Protein AF-W4PYW0-F1 (afdb_monomer)

pLDDT: mean 91.98, std 10.59, range [45.31, 98.88]

InterPro domains:
  IPR001279 Metallo-beta-lactamase [PF00753] (20-168)
  IPR001279 Metallo-beta-lactamase [SM00849] (21-216)
  IPR036866 Ribonuclease Z/Hydroxyacylglutathione hydrolase-like [G3DSA:3.60.15.10] (1-218)
  IPR036866 Ribonuclease Z/Hydroxyacylglutathione hydrolase-like [SSF56281] (10-222)

Structure (mmCIF, N/CA/C/O backbone):
data_AF-W4PYW0-F1
#
_entry.id   AF-W4PYW0-F1
#
loop_
_atom_site.group_PDB
_atom_site.id
_atom_site.type_symbol
_atom_site.label_atom_id
_atom_site.label_alt_id
_atom_site.label_comp_id
_atom_site.label_asym_id
_atom_site.label_entity_id
_atom_site.label_seq_id
_atom_site.pdbx_PDB_ins_code
_atom_site.Cartn_x
_atom_site.Cartn_y
_atom_site.Cartn_z
_atom_site.occupancy
_atom_site.B_iso_or_equiv
_atom_site.auth_seq_id
_atom_site.auth_comp_id
_atom_site.auth_asym_id
_atom_site.auth_atom_id
_atom_site.pdbx_PDB_model_num
ATOM 1 N N . MET A 1 1 ? -19.426 -29.577 18.733 1.00 45.31 1 MET A N 1
ATOM 2 C CA . MET A 1 1 ? -18.884 -28.891 17.543 1.00 45.31 1 MET A CA 1
ATOM 3 C C . MET A 1 1 ? -18.909 -27.404 17.837 1.00 45.31 1 MET A C 1
ATOM 5 O O . MET A 1 1 ? -19.993 -26.846 17.956 1.00 45.31 1 MET A O 1
ATOM 9 N N . SER A 1 2 ? -17.753 -26.795 18.091 1.00 49.75 2 SER A N 1
ATOM 10 C CA . SER A 1 2 ? -17.640 -25.336 18.171 1.00 49.75 2 SER A CA 1
ATOM 11 C C . SER A 1 2 ? -18.047 -24.763 16.815 1.00 49.75 2 SER A C 1
ATOM 13 O O . SER A 1 2 ? -17.567 -25.252 15.795 1.00 49.75 2 SER A O 1
ATOM 15 N N . LYS A 1 3 ? -18.961 -23.787 16.786 1.00 55.22 3 LYS A N 1
ATOM 16 C CA . LYS A 1 3 ? -19.211 -23.022 15.560 1.00 55.22 3 LYS A CA 1
ATOM 17 C C . LYS A 1 3 ? -17.880 -22.403 15.145 1.00 55.22 3 LYS A C 1
ATOM 19 O O . LYS A 1 3 ? -17.290 -21.669 15.933 1.00 55.22 3 LYS A O 1
ATOM 24 N N . GLU A 1 4 ? -17.399 -22.763 13.965 1.00 66.75 4 GLU A N 1
ATOM 25 C CA . GLU A 1 4 ? -16.224 -22.147 13.366 1.00 66.75 4 GLU A CA 1
ATOM 26 C C . GLU A 1 4 ? -16.565 -20.668 13.153 1.00 66.75 4 GLU A C 1
ATOM 28 O O . G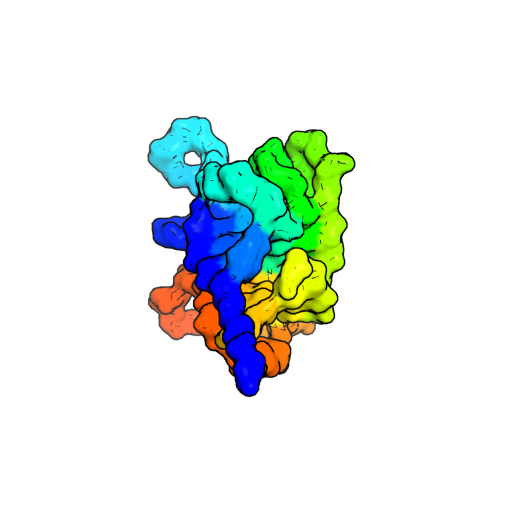LU A 1 4 ? -17.561 -20.339 12.504 1.00 66.75 4 GLU A O 1
ATOM 33 N N . TYR A 1 5 ? -15.849 -19.781 13.843 1.00 76.06 5 TYR A N 1
ATOM 34 C CA . TYR A 1 5 ? -16.071 -18.347 13.723 1.00 76.06 5 TYR A CA 1
ATOM 35 C C . TYR A 1 5 ? -15.512 -17.904 12.373 1.00 76.06 5 TYR A C 1
ATOM 37 O O . TYR A 1 5 ? -14.308 -17.982 12.150 1.00 76.06 5 TYR A O 1
ATOM 45 N N . ILE A 1 6 ? -16.400 -17.486 11.474 1.00 83.06 6 ILE A N 1
ATOM 46 C CA . ILE A 1 6 ? -16.035 -16.972 10.155 1.00 83.06 6 ILE A CA 1
ATOM 47 C C . ILE A 1 6 ? -15.882 -15.459 10.276 1.00 83.06 6 ILE A C 1
ATOM 49 O O . ILE A 1 6 ? -16.833 -14.768 10.648 1.00 83.06 6 ILE A O 1
ATOM 53 N N . GLU A 1 7 ? -14.693 -14.952 9.961 1.00 91.00 7 GLU A N 1
ATOM 54 C CA . GLU A 1 7 ? -14.418 -13.515 9.990 1.00 91.00 7 GLU A CA 1
ATOM 55 C C . GLU A 1 7 ? -15.220 -12.780 8.916 1.00 91.00 7 GLU A C 1
ATOM 57 O O . GLU A 1 7 ? -15.395 -13.270 7.798 1.00 91.00 7 GLU A O 1
ATOM 62 N N . LYS A 1 8 ? -15.683 -11.566 9.216 1.00 94.75 8 LYS A N 1
ATOM 63 C CA . LYS A 1 8 ? -16.350 -10.725 8.216 1.00 94.75 8 LYS A CA 1
ATOM 64 C C . LYS A 1 8 ? -15.302 -9.952 7.422 1.00 94.75 8 LYS A C 1
ATOM 66 O O . LYS A 1 8 ? -14.668 -9.062 7.975 1.00 94.75 8 LYS A O 1
ATOM 71 N N . VAL A 1 9 ? -15.176 -10.242 6.128 1.00 97.31 9 VAL A N 1
ATOM 72 C CA . VAL A 1 9 ? -14.229 -9.557 5.233 1.00 97.31 9 VAL A CA 1
ATOM 73 C C . VAL A 1 9 ? -14.971 -8.581 4.317 1.00 97.31 9 VAL A C 1
ATOM 75 O O . VAL A 1 9 ? -15.961 -8.957 3.684 1.00 97.31 9 VAL A O 1
ATOM 78 N N . ARG A 1 10 ? -14.513 -7.327 4.238 1.00 98.06 10 ARG A N 1
ATOM 79 C CA . ARG A 1 10 ? -14.983 -6.333 3.253 1.00 98.06 10 ARG A CA 1
ATOM 80 C C . ARG A 1 10 ? -13.795 -5.765 2.498 1.00 98.06 10 ARG A C 1
ATOM 82 O O . ARG A 1 10 ? -12.775 -5.456 3.097 1.00 98.06 10 ARG A O 1
ATOM 89 N N . VAL A 1 11 ? -13.945 -5.618 1.188 1.00 98.31 11 VAL A N 1
ATOM 90 C CA . VAL A 1 11 ? -12.906 -5.075 0.311 1.00 98.31 11 VAL A CA 1
ATOM 91 C C . VAL A 1 11 ? -13.543 -4.029 -0.589 1.00 98.31 11 VAL A C 1
ATOM 93 O O . VAL A 1 11 ? -14.554 -4.311 -1.232 1.00 98.31 11 VAL A O 1
ATOM 96 N N . PHE A 1 12 ? -12.979 -2.827 -0.618 1.00 98.38 12 PHE A N 1
ATOM 97 C CA . PHE A 1 12 ? -13.447 -1.737 -1.475 1.00 98.38 12 PHE A CA 1
ATOM 98 C C . PHE A 1 12 ? -12.323 -0.733 -1.747 1.00 98.38 12 PHE A C 1
ATOM 100 O O . PHE A 1 12 ? -11.283 -0.756 -1.092 1.00 98.38 12 PHE A O 1
ATOM 107 N N . ALA A 1 13 ? -12.529 0.142 -2.728 1.00 98.06 13 ALA A N 1
ATOM 108 C CA . ALA A 1 13 ? -11.595 1.206 -3.079 1.00 98.06 13 ALA A CA 1
ATOM 109 C C . ALA A 1 13 ? -12.159 2.571 -2.669 1.00 98.06 13 ALA A C 1
ATOM 111 O O . ALA A 1 13 ? -13.353 2.824 -2.833 1.00 98.06 13 ALA A O 1
ATOM 112 N N . LEU A 1 14 ? -11.291 3.441 -2.158 1.00 97.75 14 LEU A N 1
ATOM 113 C CA . LEU A 1 14 ? -11.550 4.872 -1.961 1.00 97.75 14 LEU A CA 1
ATOM 114 C C . LEU A 1 14 ? -10.954 5.718 -3.103 1.00 97.75 14 LEU A C 1
ATOM 116 O O . LEU A 1 14 ? -11.323 6.880 -3.268 1.00 97.75 14 LEU A O 1
ATOM 120 N N . GLY A 1 15 ? -10.061 5.135 -3.909 1.00 96.69 15 GLY A N 1
ATOM 121 C CA . GLY A 1 15 ? -9.514 5.718 -5.134 1.00 96.69 15 GLY A CA 1
ATOM 122 C C . GLY A 1 15 ? -8.711 4.696 -5.947 1.00 96.69 15 GLY A C 1
ATOM 123 O O . GLY A 1 15 ? -8.368 3.626 -5.436 1.00 96.69 15 GLY A O 1
ATOM 124 N N . GLY A 1 16 ? -8.434 5.012 -7.215 1.00 94.25 16 GLY A N 1
ATOM 125 C CA . GLY A 1 16 ? -7.671 4.154 -8.138 1.00 94.25 16 GLY A CA 1
ATOM 126 C C . GLY A 1 16 ? -8.514 3.201 -8.992 1.00 94.25 16 GLY A C 1
ATOM 127 O O . GLY A 1 16 ? -7.966 2.371 -9.712 1.00 94.25 16 GLY A O 1
ATOM 128 N N . VAL A 1 17 ? -9.847 3.313 -8.946 1.00 94.19 17 VAL A N 1
ATOM 129 C CA . VAL A 1 17 ? -10.768 2.528 -9.788 1.00 94.19 17 VAL A CA 1
ATOM 130 C C . VAL A 1 17 ? -11.499 3.456 -10.751 1.00 94.19 17 VAL A C 1
ATOM 132 O O . VAL A 1 17 ? -12.169 4.392 -10.326 1.00 94.19 17 VAL A O 1
ATOM 135 N N . GLY A 1 18 ? -11.402 3.167 -12.052 1.00 90.75 18 GLY A N 1
ATOM 136 C CA . GLY A 1 18 ? -11.979 4.010 -13.106 1.00 90.75 18 GLY A CA 1
ATOM 137 C C . GLY A 1 18 ? -11.161 5.269 -13.421 1.00 90.75 18 GLY A C 1
ATOM 138 O O . GLY A 1 18 ? -11.6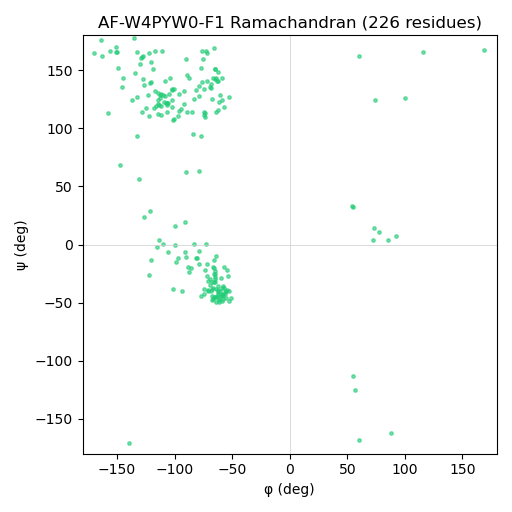46 6.137 -14.138 1.00 90.75 18 GLY A O 1
ATOM 139 N N . GLU A 1 19 ? -9.936 5.361 -12.901 1.00 90.62 19 GLU A N 1
ATOM 140 C CA . GLU A 1 19 ? -9.017 6.497 -13.033 1.00 90.62 19 GLU A CA 1
ATOM 141 C C . GLU A 1 19 ? -7.553 6.016 -12.972 1.00 90.62 19 GLU A C 1
ATOM 143 O O . GLU A 1 19 ? -7.300 4.851 -12.658 1.00 90.62 19 GLU A O 1
ATOM 148 N N . ILE A 1 20 ? -6.588 6.894 -13.276 1.00 88.19 20 ILE A N 1
ATOM 149 C CA . ILE A 1 20 ? -5.150 6.610 -13.135 1.00 88.19 20 ILE A CA 1
ATOM 150 C C . ILE A 1 20 ? -4.602 7.377 -11.930 1.00 88.19 20 ILE A C 1
ATOM 152 O O . ILE A 1 20 ? -4.613 8.605 -11.891 1.00 88.19 20 ILE A O 1
ATOM 156 N N . GLY A 1 21 ? -4.066 6.627 -10.973 1.00 92.00 21 GLY A N 1
ATOM 157 C CA . GLY A 1 21 ? -3.496 7.132 -9.732 1.00 92.00 21 GLY A CA 1
ATOM 158 C C . GLY A 1 21 ? -4.514 7.280 -8.607 1.00 92.00 21 GLY A C 1
ATOM 159 O O . GLY A 1 21 ? -5.570 6.654 -8.639 1.00 92.00 21 GLY A O 1
ATOM 160 N N . LYS A 1 22 ? -4.183 8.060 -7.565 1.00 94.00 22 LYS A N 1
ATOM 161 C CA . LYS A 1 22 ? -5.011 8.193 -6.347 1.00 94.00 22 LYS A CA 1
ATOM 162 C C . LYS A 1 22 ? -5.324 6.826 -5.702 1.00 94.00 22 LYS A C 1
ATOM 164 O O . LYS A 1 22 ? -6.392 6.636 -5.126 1.00 94.00 22 LYS A O 1
ATOM 169 N N . ASN A 1 23 ? -4.395 5.868 -5.797 1.00 98.12 23 ASN A N 1
ATOM 170 C CA . ASN A 1 23 ? -4.607 4.508 -5.306 1.00 98.12 23 ASN A CA 1
ATOM 171 C C . ASN A 1 23 ? -4.855 4.509 -3.795 1.00 98.12 23 ASN A C 1
ATOM 173 O O . ASN A 1 23 ? -4.031 5.005 -3.021 1.00 98.12 23 ASN A O 1
ATOM 177 N N . MET A 1 24 ? -5.995 3.956 -3.383 1.00 98.62 24 MET A N 1
ATOM 178 C CA . MET A 1 24 ? -6.324 3.737 -1.979 1.00 98.62 24 MET A CA 1
ATOM 179 C C . MET A 1 24 ? -7.381 2.643 -1.863 1.00 98.62 24 MET A C 1
ATOM 181 O O . MET A 1 24 ? -8.537 2.831 -2.251 1.00 98.62 24 MET A O 1
ATOM 185 N N . TYR A 1 25 ? -6.996 1.515 -1.281 1.00 98.75 25 TYR A N 1
ATOM 186 C CA . TYR A 1 25 ? -7.869 0.360 -1.093 1.00 98.75 25 TYR A CA 1
ATOM 187 C C . TYR A 1 25 ? -8.032 0.060 0.390 1.00 98.75 25 TYR A C 1
ATOM 189 O O . TYR A 1 25 ? -7.143 0.321 1.197 1.00 98.75 25 TYR A O 1
ATOM 197 N N . VAL A 1 26 ? -9.174 -0.505 0.756 1.00 98.69 26 VAL A N 1
ATOM 198 C CA . VAL A 1 26 ? -9.498 -0.863 2.133 1.00 98.69 26 VAL A CA 1
ATOM 199 C C . VAL A 1 26 ? -9.821 -2.344 2.204 1.00 98.69 26 VAL A C 1
ATOM 201 O O . VAL A 1 26 ? -10.662 -2.847 1.456 1.00 98.69 26 VAL A O 1
ATOM 204 N N . VAL A 1 27 ? -9.163 -3.025 3.138 1.00 98.62 27 VAL A N 1
ATOM 205 C CA . VAL A 1 27 ? -9.477 -4.387 3.561 1.00 98.62 27 VAL A CA 1
ATOM 206 C C . VAL A 1 27 ? -9.935 -4.310 5.012 1.00 98.62 27 VAL A C 1
ATOM 208 O O . VAL A 1 27 ? -9.153 -3.982 5.901 1.00 98.62 27 VAL A O 1
ATOM 211 N N . GLU A 1 28 ? -11.211 -4.590 5.258 1.00 98.19 28 GLU A N 1
ATOM 212 C CA . GLU A 1 28 ? -11.727 -4.759 6.613 1.00 98.19 28 GLU A CA 1
ATOM 213 C C . GLU A 1 28 ? -11.764 -6.239 6.970 1.00 98.19 28 GLU A C 1
ATOM 215 O O . GLU A 1 28 ? -12.341 -7.038 6.225 1.00 98.19 28 GLU A O 1
ATOM 220 N N . VAL A 1 29 ? -11.207 -6.585 8.127 1.00 97.38 29 VAL A N 1
ATOM 221 C CA . VAL A 1 29 ? -11.300 -7.921 8.720 1.00 97.38 29 VAL A CA 1
ATOM 222 C C . VAL A 1 29 ? -11.931 -7.763 10.096 1.00 97.38 29 VAL A C 1
ATOM 224 O O . VAL A 1 29 ? -11.345 -7.186 11.009 1.00 97.38 29 VAL A O 1
ATOM 227 N N . ASN A 1 30 ? -13.164 -8.246 10.235 1.00 94.38 30 ASN A N 1
ATOM 228 C CA . ASN A 1 30 ? -14.034 -7.963 11.376 1.00 94.38 30 ASN A CA 1
ATOM 229 C C . ASN A 1 30 ? -14.210 -6.449 11.580 1.00 94.38 30 ASN A C 1
ATOM 231 O O . ASN A 1 30 ? -14.829 -5.785 10.742 1.00 94.38 30 ASN A O 1
ATOM 235 N N . ASP A 1 31 ? -13.679 -5.923 12.682 1.00 94.81 31 ASP A N 1
ATOM 236 C CA . ASP A 1 31 ? -13.748 -4.511 13.038 1.00 94.81 31 ASP A CA 1
ATOM 237 C C . ASP A 1 31 ? -12.482 -3.740 12.646 1.00 94.81 31 ASP A C 1
ATOM 239 O O . ASP A 1 31 ? -12.537 -2.513 12.613 1.00 94.81 31 ASP A O 1
ATOM 243 N N . ASP A 1 32 ? -11.395 -4.422 12.268 1.00 97.75 32 ASP A N 1
ATOM 244 C CA . ASP A 1 32 ? -10.125 -3.800 11.892 1.00 97.75 32 ASP A CA 1
ATOM 245 C C . ASP A 1 32 ? -10.150 -3.307 10.443 1.00 97.75 32 ASP A C 1
ATOM 247 O O . ASP A 1 32 ? -10.534 -4.040 9.530 1.00 97.75 32 ASP A O 1
ATOM 251 N N . ILE A 1 33 ? -9.695 -2.073 10.225 1.00 98.69 33 ILE A N 1
ATOM 252 C CA . ILE A 1 33 ? -9.526 -1.461 8.903 1.00 98.69 33 ILE A CA 1
ATOM 253 C C . ILE A 1 33 ? -8.034 -1.412 8.565 1.00 98.69 33 ILE A C 1
ATOM 255 O O . ILE A 1 33 ? -7.238 -0.794 9.279 1.00 98.69 33 ILE A O 1
ATOM 259 N N . LEU A 1 34 ? -7.666 -2.033 7.447 1.00 98.69 34 LEU A N 1
ATOM 260 C CA . LEU A 1 34 ? -6.311 -2.073 6.903 1.00 98.69 34 LEU A CA 1
ATOM 261 C C . LEU A 1 34 ? -6.329 -1.362 5.549 1.00 98.69 34 LEU A C 1
ATOM 263 O O . LEU A 1 34 ? -7.055 -1.762 4.637 1.00 98.69 34 LEU A O 1
ATOM 267 N N . VAL A 1 35 ? -5.556 -0.286 5.421 1.00 98.81 35 VAL A N 1
ATOM 268 C CA . VAL A 1 35 ? -5.549 0.549 4.212 1.00 98.81 35 VAL A CA 1
ATOM 269 C C . VAL A 1 35 ? -4.321 0.222 3.374 1.00 98.81 35 VAL A C 1
ATOM 271 O O . VAL A 1 35 ? -3.216 0.144 3.903 1.00 98.81 35 VAL A O 1
ATOM 274 N N . VAL A 1 36 ? -4.498 0.051 2.069 1.00 98.81 36 VAL A N 1
ATOM 275 C CA . VAL A 1 36 ? -3.409 -0.123 1.106 1.00 98.81 36 VAL A CA 1
ATOM 276 C C . VAL A 1 36 ? -3.265 1.147 0.286 1.00 98.81 36 VAL A C 1
ATOM 278 O O . VAL A 1 36 ? -4.202 1.536 -0.411 1.00 98.81 36 VAL A O 1
ATOM 281 N N . ASP A 1 37 ? -2.070 1.729 0.351 1.00 98.75 37 ASP A N 1
ATOM 282 C CA . ASP A 1 37 ? -1.663 2.960 -0.319 1.00 98.75 37 ASP A CA 1
ATOM 283 C C . ASP A 1 37 ? -2.493 4.208 0.063 1.00 98.75 37 ASP A C 1
ATOM 285 O O . ASP A 1 37 ? -3.563 4.156 0.671 1.00 98.75 37 ASP A O 1
ATOM 289 N N . ALA A 1 38 ? -1.928 5.376 -0.227 1.00 98.19 38 ALA A N 1
ATOM 290 C CA . ALA A 1 38 ? -2.550 6.683 -0.068 1.00 98.19 38 ALA A CA 1
ATOM 291 C C . ALA A 1 38 ? -2.038 7.620 -1.169 1.00 98.19 38 ALA A C 1
ATOM 293 O O . ALA A 1 38 ? -1.259 8.548 -0.930 1.00 98.19 38 ALA A O 1
ATOM 294 N N . GLY A 1 39 ? -2.437 7.320 -2.400 1.00 96.94 39 GLY A N 1
ATOM 295 C CA . GLY A 1 39 ? -1.999 8.012 -3.600 1.00 96.94 39 GLY A CA 1
ATOM 296 C C . GLY A 1 39 ? -2.573 9.408 -3.787 1.00 96.94 39 GLY A C 1
ATOM 297 O O . GLY A 1 39 ? -3.565 9.790 -3.166 1.00 96.94 39 GLY A O 1
ATOM 298 N N . LEU A 1 40 ? -1.970 10.148 -4.713 1.00 94.56 40 LEU A N 1
ATOM 299 C CA . LEU A 1 40 ? -2.584 11.309 -5.356 1.00 94.56 40 LEU A CA 1
ATOM 300 C C . LEU A 1 40 ? -2.749 11.066 -6.859 1.00 94.56 40 LEU A C 1
ATOM 302 O O . LEU A 1 40 ? -2.170 10.138 -7.421 1.00 94.56 40 LEU A O 1
ATOM 306 N N . MET A 1 41 ? -3.532 11.907 -7.513 1.00 92.75 41 MET A N 1
ATOM 307 C CA . MET A 1 41 ? -3.617 12.002 -8.966 1.00 92.75 41 MET A CA 1
ATOM 308 C C . MET A 1 41 ? -3.235 13.421 -9.378 1.00 92.75 41 MET A C 1
ATOM 310 O O . MET A 1 41 ? -3.600 14.388 -8.701 1.00 92.75 41 MET A O 1
ATOM 314 N N . PHE A 1 42 ? -2.486 13.539 -10.472 1.00 88.25 42 PHE A N 1
ATOM 315 C CA . PHE A 1 42 ? -2.257 14.833 -11.100 1.00 88.25 42 PHE A CA 1
ATOM 316 C C . PHE A 1 42 ? -3.492 15.219 -11.925 1.00 88.25 42 PHE A C 1
ATOM 318 O O . PHE A 1 42 ? -4.054 14.350 -12.589 1.00 88.25 42 PHE A O 1
ATOM 325 N N . PRO A 1 43 ? -3.935 16.480 -11.851 1.00 84.88 43 PRO A N 1
ATOM 326 C CA . PRO A 1 43 ? -5.119 16.944 -12.559 1.00 84.88 43 PRO A CA 1
ATOM 327 C C . PRO A 1 43 ? -4.941 16.890 -14.079 1.00 84.88 43 PRO A C 1
ATOM 329 O O . PRO A 1 43 ? -3.833 17.064 -14.587 1.00 84.88 43 PRO A O 1
ATOM 332 N N . ASP A 1 44 ? -6.056 16.697 -14.782 1.00 82.06 44 ASP A N 1
ATOM 333 C CA . ASP A 1 44 ? -6.129 16.801 -16.239 1.00 82.06 44 ASP A CA 1
ATOM 334 C C . ASP A 1 44 ? -6.139 18.273 -16.698 1.00 82.06 44 ASP A C 1
ATOM 336 O O . ASP A 1 44 ? -6.362 19.197 -15.909 1.00 82.06 44 ASP A O 1
ATOM 340 N N . ASP A 1 45 ? -5.917 18.494 -18.000 1.00 80.56 45 ASP A N 1
ATOM 341 C CA . ASP A 1 45 ? -5.804 19.827 -18.618 1.00 80.56 45 ASP A CA 1
ATOM 342 C C . ASP A 1 45 ? -7.038 20.734 -18.394 1.00 80.56 45 ASP A C 1
ATOM 344 O O . ASP A 1 45 ? -6.951 21.956 -18.538 1.00 80.56 45 ASP A O 1
ATOM 348 N N . ASP A 1 46 ? -8.196 20.163 -18.053 1.00 84.06 46 ASP A N 1
ATOM 349 C CA . ASP A 1 46 ? -9.451 20.877 -17.799 1.00 84.06 46 ASP A CA 1
ATOM 350 C C . ASP A 1 46 ? -9.645 21.305 -16.330 1.00 84.06 46 ASP A C 1
ATOM 352 O O . ASP A 1 46 ? -10.505 22.144 -16.038 1.00 84.06 46 ASP A O 1
ATOM 356 N N . MET A 1 47 ? -8.816 20.821 -15.401 1.00 82.94 47 MET A N 1
ATOM 357 C CA . MET A 1 47 ? -8.884 21.138 -13.968 1.00 82.94 47 MET A CA 1
ATOM 358 C C . MET A 1 47 ? -8.031 22.364 -13.602 1.00 82.94 47 MET A C 1
ATOM 360 O O . MET A 1 47 ? -7.087 22.302 -12.811 1.00 82.94 47 MET A O 1
ATOM 364 N N . LEU A 1 48 ? -8.378 23.517 -14.177 1.00 81.31 48 LEU A N 1
ATOM 365 C CA . LEU A 1 48 ? -7.623 24.763 -14.003 1.00 81.31 48 LEU A CA 1
ATOM 366 C C . LEU A 1 48 ? -7.520 25.195 -12.528 1.00 81.31 48 LEU A C 1
ATOM 368 O O . LEU A 1 48 ? -8.526 25.429 -11.858 1.00 81.31 48 LEU A O 1
ATOM 372 N N . GLY A 1 49 ? -6.285 25.379 -12.051 1.00 86.31 49 GLY A N 1
ATOM 373 C CA . GLY A 1 49 ? -5.985 25.852 -10.694 1.00 86.31 49 GLY A CA 1
ATOM 374 C C . GLY A 1 49 ? -5.950 24.758 -9.622 1.00 86.31 49 GLY A C 1
ATOM 375 O O . GLY A 1 49 ? -5.778 25.078 -8.448 1.00 86.31 49 GLY A O 1
ATOM 376 N N . VAL A 1 50 ? -6.108 23.490 -10.008 1.00 87.31 50 VAL A N 1
ATOM 377 C CA . VAL A 1 50 ? -5.873 22.334 -9.137 1.00 87.31 50 VAL A CA 1
ATOM 378 C C . VAL A 1 50 ? -4.426 21.882 -9.321 1.00 87.31 50 VAL A C 1
ATOM 380 O O . VAL A 1 50 ? -3.977 21.728 -10.451 1.00 87.31 50 VAL A O 1
ATOM 383 N N . ASP A 1 51 ? -3.701 21.658 -8.223 1.00 85.75 51 ASP A N 1
ATOM 384 C CA . ASP A 1 51 ? -2.329 21.125 -8.273 1.00 85.75 51 ASP A CA 1
ATOM 385 C C . ASP A 1 51 ? -2.303 19.595 -8.140 1.00 85.75 51 ASP A C 1
ATOM 387 O O . ASP A 1 51 ? -1.529 18.912 -8.809 1.00 85.75 51 ASP A O 1
ATOM 391 N N . ILE A 1 52 ? -3.149 19.048 -7.259 1.00 91.19 52 ILE A N 1
ATOM 392 C CA . ILE A 1 52 ? -3.240 17.617 -6.947 1.00 91.19 52 ILE A CA 1
ATOM 393 C C . ILE A 1 52 ? -4.672 17.232 -6.557 1.00 91.19 52 ILE A C 1
ATOM 395 O O . ILE A 1 52 ? -5.406 18.029 -5.969 1.00 91.19 52 ILE A O 1
ATOM 399 N N . VAL A 1 53 ? -5.040 15.977 -6.810 1.00 91.81 53 VAL A N 1
ATOM 400 C CA . VAL A 1 53 ? -6.303 15.367 -6.373 1.00 91.81 53 VAL A CA 1
ATOM 401 C C . VAL A 1 53 ? -6.000 14.208 -5.422 1.00 91.81 53 VAL A C 1
ATOM 403 O O . VAL A 1 53 ? -5.163 13.359 -5.718 1.00 91.81 53 VAL A O 1
ATOM 406 N N . ILE A 1 54 ? -6.688 14.151 -4.280 1.00 93.25 54 ILE A N 1
ATOM 407 C CA . ILE A 1 54 ? -6.542 13.089 -3.269 1.00 93.25 54 ILE A CA 1
ATOM 408 C C . ILE A 1 54 ? -7.880 12.367 -3.039 1.00 93.25 54 ILE A C 1
ATOM 410 O O . ILE A 1 54 ? -8.927 12.950 -3.335 1.00 93.25 54 ILE A O 1
ATOM 414 N N . PRO A 1 55 ? -7.882 11.115 -2.537 1.00 89.81 55 PRO A N 1
ATOM 415 C CA . PRO A 1 55 ? -9.118 10.382 -2.281 1.00 89.81 55 PRO A CA 1
ATOM 416 C C . PRO A 1 55 ? -9.950 11.053 -1.183 1.00 89.81 55 PRO A C 1
ATOM 418 O O . PRO A 1 55 ? -9.408 11.672 -0.260 1.00 89.81 55 PRO A O 1
ATOM 421 N N . ASP A 1 56 ? -11.272 10.884 -1.246 1.00 94.44 56 ASP A N 1
ATOM 422 C CA . ASP A 1 56 ? -12.136 11.217 -0.117 1.00 94.44 56 ASP A CA 1
ATOM 423 C C . ASP A 1 56 ? -11.983 10.153 0.977 1.00 94.44 56 ASP A C 1
ATOM 425 O O . ASP A 1 56 ? -12.335 8.987 0.809 1.00 94.44 56 ASP A O 1
ATOM 429 N N . VAL A 1 57 ? -11.440 10.576 2.117 1.00 97.25 57 VAL A N 1
ATOM 430 C CA . VAL A 1 57 ? -11.168 9.719 3.277 1.00 97.25 57 VAL A CA 1
ATOM 431 C C . VAL A 1 57 ? -12.229 9.839 4.370 1.00 97.25 57 VAL A C 1
ATOM 433 O O . VAL A 1 57 ? -11.975 9.419 5.497 1.00 97.25 57 VAL A O 1
ATOM 436 N N . SER A 1 58 ? -13.408 10.402 4.080 1.00 98.06 58 SER A N 1
ATOM 437 C CA . SER A 1 58 ? -14.482 10.580 5.074 1.00 98.06 58 SER A CA 1
ATOM 438 C C . SER A 1 58 ? -14.832 9.273 5.792 1.00 98.06 58 SER A C 1
ATOM 440 O O . SER A 1 58 ? -14.923 9.263 7.016 1.00 98.06 58 SER A O 1
ATOM 442 N N . TYR A 1 59 ? -14.864 8.144 5.071 1.00 98.50 59 TYR A N 1
ATOM 443 C CA . TYR A 1 59 ? -15.062 6.819 5.673 1.00 98.50 59 TYR A CA 1
ATOM 444 C C . TYR A 1 59 ? -14.002 6.473 6.732 1.00 98.50 59 TYR A C 1
ATOM 446 O O . TYR A 1 59 ? -14.334 5.956 7.797 1.00 98.50 59 TYR A O 1
ATOM 454 N N . LEU A 1 60 ? -12.724 6.764 6.461 1.00 98.50 60 LEU A N 1
ATOM 455 C CA . LEU A 1 60 ? -11.635 6.500 7.407 1.00 98.50 60 LEU A CA 1
ATOM 456 C C . LEU A 1 60 ? -11.712 7.427 8.622 1.00 98.50 60 LEU A C 1
ATOM 458 O O . LEU A 1 60 ? -11.391 7.002 9.725 1.00 98.50 60 LEU A O 1
ATOM 462 N N . VAL A 1 61 ? -12.149 8.675 8.433 1.00 98.38 61 VAL A N 1
ATOM 463 C CA . VAL A 1 61 ? -12.333 9.645 9.524 1.00 98.38 61 VAL A CA 1
ATOM 464 C C . VAL A 1 61 ? -13.478 9.228 10.445 1.00 98.38 61 VAL A C 1
ATOM 466 O O . VAL A 1 61 ? -13.320 9.259 11.661 1.00 98.38 61 VAL A O 1
ATOM 469 N N . GLU A 1 62 ? -14.605 8.796 9.879 1.00 98.31 62 GLU A N 1
ATOM 470 C CA . GLU A 1 62 ? -15.766 8.310 10.638 1.00 98.31 62 GLU A CA 1
ATOM 471 C C . GLU A 1 62 ? -15.487 7.008 11.400 1.00 9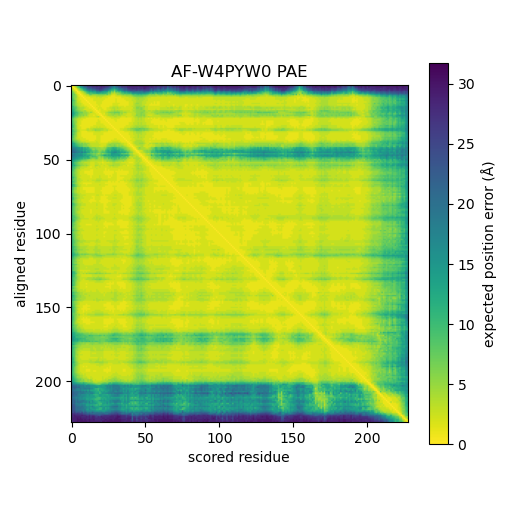8.31 62 GLU A C 1
ATOM 473 O O . GLU A 1 62 ? -16.194 6.698 12.352 1.00 98.31 62 GLU A O 1
ATOM 478 N N . ASN A 1 63 ? -14.461 6.255 10.993 1.00 98.31 63 ASN A N 1
ATOM 479 C CA . ASN A 1 63 ? -14.075 4.974 11.585 1.00 98.31 63 ASN A CA 1
ATOM 480 C C . ASN A 1 63 ? -12.632 5.001 12.115 1.00 98.31 63 ASN A C 1
ATOM 482 O O . ASN A 1 63 ? -11.953 3.973 12.105 1.00 98.31 63 ASN A O 1
ATOM 486 N N . ALA A 1 64 ? -12.135 6.166 12.539 1.00 97.50 64 ALA A N 1
ATOM 487 C CA . ALA A 1 64 ? -10.718 6.366 12.837 1.00 97.50 64 ALA A CA 1
ATOM 488 C C . ALA A 1 64 ? -10.177 5.393 13.899 1.00 97.50 64 ALA A C 1
ATOM 490 O O . ALA A 1 64 ? -9.059 4.904 13.745 1.00 97.50 64 ALA A O 1
ATOM 491 N N . GLU A 1 65 ? -10.961 5.042 14.929 1.00 97.38 65 GLU A N 1
ATOM 492 C CA . GLU A 1 65 ? -10.531 4.076 15.954 1.00 97.38 65 GLU A CA 1
ATOM 493 C C . GLU A 1 65 ? -10.359 2.639 15.439 1.00 97.38 65 GLU A C 1
ATOM 495 O O . GLU A 1 65 ? -9.681 1.831 16.073 1.00 97.38 65 GLU A O 1
ATOM 500 N N . ARG A 1 66 ? -10.962 2.315 14.292 1.00 98.12 66 ARG A N 1
ATOM 501 C CA . ARG A 1 66 ? -10.890 0.995 13.658 1.00 98.12 66 ARG A CA 1
ATOM 502 C C . ARG A 1 66 ? -9.695 0.869 12.714 1.00 98.12 66 ARG A C 1
ATOM 504 O O . ARG A 1 66 ? -9.297 -0.250 12.392 1.00 98.12 66 ARG A O 1
ATOM 511 N N . VAL A 1 67 ? -9.113 1.985 12.267 1.00 98.62 67 VAL A N 1
ATOM 512 C CA . VAL A 1 67 ? -7.980 1.999 11.330 1.00 98.62 67 VAL A CA 1
ATOM 513 C C . VAL A 1 67 ? -6.701 1.572 12.042 1.00 98.62 67 VAL A C 1
ATOM 515 O O . VAL A 1 67 ? -6.144 2.304 12.853 1.00 98.62 67 VAL A O 1
ATOM 518 N N . GLN A 1 68 ? -6.213 0.378 11.709 1.00 98.56 68 GLN A N 1
ATOM 519 C CA . GLN A 1 68 ? -5.040 -0.212 12.356 1.00 98.56 68 GLN A CA 1
ATOM 520 C C . GLN A 1 68 ? -3.721 0.204 11.692 1.00 98.56 68 GLN A C 1
ATOM 522 O O . GLN A 1 68 ? -2.667 0.167 12.326 1.00 98.56 68 GLN A O 1
ATOM 527 N N . GLY A 1 69 ? -3.756 0.604 10.418 1.00 98.44 69 GLY A N 1
ATOM 528 C CA . GLY A 1 69 ? -2.573 1.100 9.725 1.00 98.44 69 GLY A CA 1
ATOM 529 C C . GLY A 1 69 ? -2.737 1.260 8.219 1.00 98.44 69 GLY A C 1
ATOM 530 O O . GLY A 1 69 ? -3.694 0.766 7.616 1.00 98.44 69 GLY A O 1
ATOM 531 N N . ILE A 1 70 ? -1.764 1.952 7.626 1.00 98.81 70 ILE A N 1
ATOM 532 C CA . ILE A 1 70 ? -1.642 2.169 6.180 1.00 98.81 70 ILE A CA 1
ATOM 533 C C . ILE A 1 70 ? -0.403 1.423 5.679 1.00 98.81 70 ILE A C 1
ATOM 535 O O . ILE A 1 70 ? 0.698 1.626 6.189 1.00 98.81 70 ILE A O 1
ATOM 539 N N . PHE A 1 71 ? -0.567 0.574 4.673 1.00 98.88 71 PHE A N 1
ATOM 540 C CA . PHE A 1 71 ? 0.489 -0.240 4.079 1.00 98.88 71 PHE A CA 1
ATOM 541 C C . PHE A 1 71 ? 0.820 0.284 2.688 1.00 98.88 71 PHE A C 1
ATOM 543 O O . PHE A 1 71 ? -0.054 0.351 1.828 1.00 98.88 71 PHE A O 1
ATOM 550 N N . LEU A 1 72 ? 2.082 0.638 2.465 1.00 98.88 72 LEU A N 1
ATOM 551 C CA . LEU A 1 72 ? 2.546 1.224 1.212 1.00 98.88 72 LEU A CA 1
ATOM 552 C C . LEU A 1 72 ? 3.260 0.175 0.364 1.00 98.88 72 LEU A C 1
ATOM 554 O O . LEU A 1 72 ? 4.235 -0.442 0.808 1.00 98.88 72 LEU A O 1
ATOM 558 N N . THR A 1 73 ? 2.793 -0.004 -0.866 1.00 98.75 73 THR A N 1
ATOM 559 C CA . THR A 1 73 ? 3.336 -0.991 -1.808 1.00 98.75 73 THR A CA 1
ATOM 560 C C . THR A 1 73 ? 4.680 -0.549 -2.379 1.00 98.75 73 THR A C 1
ATOM 562 O O . THR A 1 73 ? 5.607 -1.356 -2.489 1.00 98.75 73 THR A O 1
ATOM 565 N N . HIS A 1 74 ? 4.808 0.731 -2.737 1.00 98.62 74 HIS A N 1
ATOM 566 C CA . HIS A 1 74 ? 6.029 1.332 -3.271 1.00 98.62 74 HIS A CA 1
ATOM 567 C C . HIS A 1 74 ? 5.987 2.867 -3.214 1.00 98.62 74 HIS A C 1
ATOM 569 O O . HIS A 1 74 ? 4.988 3.461 -2.830 1.00 98.62 74 HIS A O 1
ATOM 575 N N . GLY A 1 75 ? 7.090 3.516 -3.593 1.00 98.06 75 GLY A N 1
ATOM 576 C CA . GLY A 1 75 ? 7.294 4.953 -3.400 1.00 98.06 75 GLY A CA 1
ATOM 577 C C . GLY A 1 75 ? 6.855 5.891 -4.529 1.00 98.06 75 GLY A C 1
ATOM 578 O O . GLY A 1 75 ? 7.379 7.000 -4.582 1.00 98.06 75 GLY A O 1
ATOM 579 N N . HIS A 1 76 ? 5.986 5.485 -5.458 1.00 98.00 76 HIS A N 1
ATOM 580 C CA . HIS A 1 76 ? 5.470 6.439 -6.448 1.00 98.00 76 HIS A CA 1
ATOM 581 C C . HIS A 1 76 ? 4.383 7.351 -5.858 1.00 98.00 76 HIS A C 1
ATOM 583 O O . HIS A 1 76 ? 3.652 6.969 -4.944 1.00 98.00 76 HIS A O 1
ATOM 589 N N . GLU A 1 77 ? 4.257 8.563 -6.404 1.00 96.69 77 GLU A N 1
ATOM 590 C CA . GLU A 1 77 ? 3.305 9.589 -5.946 1.00 96.69 77 GLU A CA 1
ATOM 591 C C . GLU A 1 77 ? 1.851 9.127 -5.981 1.00 96.69 77 GLU A C 1
ATOM 593 O O . GLU A 1 77 ? 1.063 9.427 -5.085 1.00 96.69 77 GLU A O 1
ATOM 598 N N . ASP A 1 78 ? 1.496 8.324 -6.968 1.00 96.94 78 ASP A N 1
ATOM 599 C CA . ASP A 1 78 ? 0.166 7.763 -7.108 1.00 96.94 78 ASP A CA 1
ATOM 600 C C . ASP A 1 78 ? -0.154 6.650 -6.098 1.00 96.94 78 ASP A C 1
ATOM 602 O O . ASP A 1 78 ? -1.283 6.165 -6.076 1.00 96.94 78 ASP A O 1
ATOM 606 N N . HIS A 1 79 ? 0.792 6.324 -5.207 1.00 98.38 79 HIS A N 1
ATOM 607 C CA . HIS A 1 79 ? 0.634 5.418 -4.065 1.00 98.38 79 HIS A CA 1
ATOM 608 C C . HIS A 1 79 ? 0.961 6.065 -2.708 1.00 98.38 79 HIS A C 1
ATOM 610 O O . HIS A 1 79 ? 0.419 5.633 -1.695 1.00 98.38 79 HIS A O 1
ATOM 616 N N . ILE A 1 80 ? 1.814 7.098 -2.644 1.00 98.31 80 ILE A N 1
ATOM 617 C CA . ILE A 1 80 ? 2.210 7.741 -1.368 1.00 98.31 80 ILE A CA 1
ATOM 618 C C . ILE A 1 80 ? 1.876 9.232 -1.269 1.00 98.31 80 ILE A C 1
ATOM 620 O O . ILE A 1 80 ? 1.991 9.818 -0.192 1.00 98.31 80 ILE A O 1
ATOM 624 N N . GLY A 1 81 ? 1.532 9.883 -2.378 1.00 97.19 81 GLY A N 1
ATOM 625 C CA . GLY A 1 81 ? 1.497 11.343 -2.465 1.00 97.19 81 GLY A CA 1
ATOM 626 C C . GLY A 1 81 ? 0.381 11.988 -1.641 1.00 97.19 81 GLY A C 1
ATOM 627 O O . GLY A 1 81 ? 0.553 13.091 -1.123 1.00 97.19 81 GLY A O 1
ATOM 628 N N . GLY A 1 82 ? -0.738 11.291 -1.445 1.00 97.06 82 GLY A N 1
ATOM 629 C CA . GLY A 1 82 ? -1.854 11.738 -0.610 1.00 97.06 82 GLY A CA 1
ATOM 630 C C . GLY A 1 82 ? -1.650 11.486 0.889 1.00 97.06 82 GLY A C 1
ATOM 631 O O . GLY A 1 82 ? -2.395 12.027 1.708 1.00 97.06 82 GLY A O 1
ATOM 632 N N . LEU A 1 83 ? -0.638 10.706 1.278 1.00 98.06 83 LEU A N 1
ATOM 633 C CA . LEU A 1 83 ? -0.473 10.188 2.639 1.00 98.06 83 LEU A CA 1
ATOM 634 C C . LEU A 1 83 ? -0.440 11.279 3.716 1.00 98.06 83 LEU A C 1
ATOM 636 O O . LEU A 1 83 ? -1.070 11.132 4.763 1.00 98.06 83 LEU A O 1
ATOM 640 N N . SER A 1 84 ? 0.260 12.389 3.473 1.00 97.25 84 SER A N 1
ATOM 641 C CA . SER A 1 84 ? 0.378 13.471 4.461 1.00 97.25 84 SER A CA 1
ATOM 642 C C . SER A 1 84 ? -0.966 14.153 4.753 1.00 97.25 84 SER A C 1
ATOM 644 O O . SER A 1 84 ? -1.199 14.607 5.874 1.00 97.25 84 SER A O 1
ATOM 646 N N . TYR A 1 85 ? -1.875 14.188 3.776 1.00 97.00 85 TYR A N 1
ATOM 647 C CA . TYR A 1 85 ? -3.233 14.708 3.935 1.00 97.00 85 TYR A CA 1
ATOM 648 C C . TYR A 1 85 ? -4.115 13.739 4.720 1.00 97.00 85 TYR A C 1
ATOM 650 O O . TYR A 1 85 ? -4.899 14.178 5.563 1.00 97.00 85 TYR A O 1
ATOM 658 N N . VAL A 1 86 ? -3.956 12.433 4.483 1.00 97.69 86 VAL A N 1
ATOM 659 C CA . VAL A 1 86 ? -4.662 11.388 5.236 1.00 97.69 86 VAL A CA 1
ATOM 660 C C . VAL A 1 86 ? -4.238 11.403 6.701 1.00 97.69 86 VAL A C 1
ATOM 662 O O . VAL A 1 86 ? -5.094 11.498 7.576 1.00 97.69 86 VAL A O 1
ATOM 665 N N . LEU A 1 87 ? -2.933 11.413 6.982 1.00 98.00 87 LEU A N 1
ATOM 666 C CA . LEU A 1 87 ? -2.399 11.353 8.348 1.00 98.00 87 LEU A CA 1
ATOM 667 C C . LEU A 1 87 ? -2.737 12.578 9.205 1.00 98.00 87 LEU A C 1
ATOM 669 O O . LEU A 1 87 ? -2.822 12.469 10.426 1.00 98.00 87 LEU A O 1
ATOM 673 N N . LYS A 1 88 ? -2.986 13.739 8.584 1.00 96.75 88 LYS A N 1
ATOM 674 C CA . LYS A 1 88 ? -3.517 14.923 9.287 1.00 96.75 88 LYS A CA 1
ATOM 675 C C . LYS A 1 88 ? -4.929 14.704 9.835 1.00 96.75 88 LYS A C 1
ATOM 677 O O . LYS A 1 88 ? -5.310 15.388 10.780 1.00 96.75 88 LYS A O 1
ATOM 682 N N . LYS A 1 89 ? -5.704 13.798 9.233 1.00 96.81 89 LYS A N 1
ATOM 683 C CA . LYS A 1 89 ? -7.081 13.477 9.635 1.00 96.81 89 LYS A CA 1
ATOM 684 C C . LYS A 1 89 ? -7.163 12.186 10.454 1.00 96.81 89 LYS A C 1
ATOM 686 O O . LYS A 1 89 ? -7.936 12.126 11.401 1.00 96.81 89 LYS A O 1
ATOM 691 N N . VAL A 1 90 ? -6.366 11.178 10.097 1.00 97.19 90 VAL A N 1
ATOM 692 C CA . VAL A 1 90 ? -6.341 9.843 10.713 1.00 97.19 90 VAL A CA 1
ATOM 693 C C . VAL A 1 90 ? -4.884 9.462 10.982 1.00 97.19 90 VAL A C 1
ATOM 695 O O . VAL A 1 90 ? -4.189 8.963 10.100 1.00 97.19 90 VAL A O 1
ATOM 698 N N . ASN A 1 91 ? -4.394 9.746 12.192 1.00 97.12 91 ASN A N 1
ATOM 699 C CA . ASN A 1 91 ? -2.999 9.496 12.560 1.00 97.12 91 ASN A CA 1
ATOM 700 C C . ASN A 1 91 ? -2.801 8.045 13.017 1.00 97.12 91 ASN A C 1
ATOM 702 O O . ASN A 1 91 ? -3.022 7.718 14.183 1.00 97.12 91 ASN A O 1
ATOM 706 N N . VAL A 1 92 ? -2.386 7.190 12.087 1.00 98.31 92 VAL A N 1
ATOM 707 C CA . VAL A 1 92 ? -2.200 5.747 12.288 1.00 98.31 92 VAL A CA 1
ATOM 708 C C . VAL A 1 92 ? -0.802 5.306 11.844 1.00 98.31 92 VAL A C 1
ATOM 710 O O . VAL A 1 92 ? -0.137 6.034 11.100 1.00 98.31 92 VAL A O 1
ATOM 713 N N . PRO A 1 93 ? -0.323 4.128 12.279 1.00 98.50 93 PRO A N 1
ATOM 714 C CA . PRO A 1 93 ? 0.976 3.626 11.857 1.00 98.50 93 PRO A CA 1
ATOM 715 C C . PRO A 1 93 ? 1.047 3.376 10.344 1.00 98.50 93 PRO A C 1
ATOM 717 O O . PRO A 1 93 ? 0.106 2.861 9.735 1.00 98.50 93 PRO A O 1
ATOM 720 N N . VAL A 1 94 ? 2.189 3.711 9.743 1.00 98.88 94 VAL A N 1
ATOM 721 C CA . VAL A 1 94 ? 2.463 3.505 8.315 1.00 98.88 94 VAL A CA 1
ATOM 722 C C . VAL A 1 94 ? 3.533 2.439 8.142 1.00 98.88 94 VAL A C 1
ATOM 724 O O . VAL A 1 94 ? 4.611 2.537 8.726 1.00 98.88 94 VAL A O 1
ATOM 727 N N . TYR A 1 95 ? 3.268 1.453 7.297 1.00 98.88 95 TYR A N 1
ATOM 728 C CA . TYR A 1 95 ? 4.164 0.344 6.997 1.00 98.88 95 TYR A CA 1
ATOM 729 C C . TYR A 1 95 ? 4.695 0.487 5.576 1.00 98.88 95 TYR A C 1
ATOM 731 O O . TYR A 1 95 ? 3.920 0.640 4.634 1.00 98.88 95 TYR A O 1
ATOM 739 N N . GLY A 1 96 ? 6.011 0.419 5.396 1.00 98.75 96 GLY A N 1
ATOM 740 C CA . GLY A 1 96 ? 6.608 0.553 4.070 1.00 98.75 96 GLY A CA 1
ATOM 741 C C . GLY A 1 96 ? 8.043 0.054 4.000 1.00 98.75 96 GLY A C 1
ATOM 742 O O . GLY A 1 96 ? 8.727 -0.114 5.013 1.00 98.75 96 GLY A O 1
ATOM 743 N N . THR A 1 97 ? 8.506 -0.195 2.779 1.00 98.69 97 THR A N 1
ATOM 744 C CA . THR A 1 97 ? 9.891 -0.598 2.523 1.00 98.69 97 THR A CA 1
ATOM 745 C C . THR A 1 97 ? 10.870 0.555 2.716 1.00 98.69 97 THR A C 1
ATOM 747 O O . THR A 1 97 ? 10.482 1.720 2.756 1.00 98.69 97 THR A O 1
ATOM 750 N N . LYS A 1 98 ? 12.168 0.245 2.817 1.00 98.31 98 LYS A N 1
ATOM 751 C CA . LYS A 1 98 ? 13.215 1.234 3.118 1.00 98.31 98 LYS A CA 1
ATOM 752 C C . LYS A 1 98 ? 13.190 2.447 2.185 1.00 98.31 98 LYS A C 1
ATOM 754 O O . LYS A 1 98 ? 13.243 3.574 2.666 1.00 98.31 98 LYS A O 1
ATOM 759 N N . LEU A 1 99 ? 13.117 2.220 0.872 1.00 97.94 99 LEU A N 1
ATOM 760 C CA . LEU A 1 99 ? 13.044 3.315 -0.098 1.00 97.94 99 LEU A CA 1
ATOM 761 C C . LEU A 1 99 ? 11.736 4.102 0.042 1.00 97.94 99 LEU A C 1
ATOM 763 O O . LEU A 1 99 ? 11.761 5.327 0.086 1.00 97.94 99 LEU A O 1
ATOM 767 N N . THR A 1 100 ? 10.613 3.395 0.163 1.00 98.69 100 THR A N 1
ATOM 768 C CA . THR A 1 100 ? 9.280 3.992 0.302 1.00 98.69 100 THR A CA 1
ATOM 769 C C . THR A 1 100 ? 9.195 4.892 1.533 1.00 98.69 100 THR A C 1
ATOM 771 O O . THR A 1 100 ? 8.793 6.045 1.418 1.00 98.69 100 THR A O 1
ATOM 774 N N . LEU A 1 101 ? 9.652 4.419 2.697 1.00 98.62 101 LEU A N 1
ATOM 775 C CA . LEU A 1 101 ? 9.664 5.219 3.922 1.00 98.62 101 LEU A CA 1
ATOM 776 C C . LEU A 1 101 ? 10.639 6.393 3.859 1.00 98.62 101 LEU A C 1
ATOM 778 O O . LEU A 1 101 ? 10.338 7.432 4.432 1.00 98.62 101 LEU A O 1
ATOM 782 N N . GLY A 1 102 ? 11.759 6.267 3.142 1.00 98.31 102 GLY A N 1
ATOM 783 C CA . GLY A 1 102 ? 12.660 7.398 2.906 1.00 98.31 102 GLY A CA 1
ATOM 784 C C . GLY A 1 102 ? 11.988 8.528 2.119 1.00 98.31 102 GLY A C 1
ATOM 785 O O . GLY A 1 102 ? 12.148 9.693 2.464 1.00 98.31 102 GLY A O 1
ATOM 786 N N . LEU A 1 103 ? 11.189 8.192 1.101 1.00 98.44 103 LEU A N 1
ATOM 787 C CA . LEU A 1 103 ? 10.418 9.176 0.328 1.00 98.44 103 LEU A CA 1
ATOM 788 C C . LEU A 1 103 ? 9.255 9.761 1.142 1.00 98.44 103 LEU A C 1
ATOM 790 O O . LEU A 1 103 ? 9.002 10.964 1.098 1.00 98.44 103 LEU A O 1
ATOM 794 N N . VAL A 1 104 ? 8.569 8.922 1.919 1.00 98.44 104 VAL A N 1
ATOM 795 C CA . VAL A 1 104 ? 7.499 9.349 2.830 1.00 98.44 104 VAL A CA 1
ATOM 796 C C . VAL A 1 104 ? 8.030 10.287 3.909 1.00 98.44 104 VAL A C 1
ATOM 798 O O . VAL A 1 104 ? 7.394 11.294 4.193 1.00 98.44 104 VAL A O 1
ATOM 801 N N . GLU A 1 105 ? 9.187 9.998 4.500 1.00 98.19 105 GLU A N 1
ATOM 802 C CA . GLU A 1 105 ? 9.793 10.833 5.537 1.00 98.19 105 GLU A CA 1
ATOM 803 C C . GLU A 1 105 ? 9.981 12.280 5.063 1.00 98.19 105 GLU A C 1
ATOM 805 O O . GLU A 1 105 ? 9.579 13.204 5.773 1.00 98.19 105 GLU A O 1
ATOM 810 N N . GLU A 1 106 ? 10.508 12.487 3.854 1.00 97.62 106 GLU A N 1
ATOM 811 C CA . GLU A 1 106 ? 10.664 13.831 3.284 1.00 97.62 106 GLU A CA 1
ATOM 812 C C . GLU A 1 106 ? 9.308 14.528 3.098 1.00 97.62 106 GLU A C 1
ATOM 814 O O . GLU A 1 106 ? 9.129 15.654 3.563 1.00 97.62 106 GLU A O 1
ATOM 819 N N . LYS A 1 107 ? 8.293 13.826 2.577 1.00 96.25 107 LYS A N 1
ATOM 820 C CA . LYS A 1 107 ? 6.926 14.372 2.458 1.00 96.25 107 LYS A CA 1
ATOM 821 C C . LYS A 1 107 ? 6.309 14.748 3.802 1.00 96.25 107 LYS A C 1
ATOM 823 O O . LYS A 1 107 ? 5.615 15.758 3.925 1.00 96.25 107 LYS A O 1
ATOM 828 N N . LEU A 1 108 ? 6.532 13.939 4.834 1.00 97.94 108 LEU A N 1
ATOM 829 C CA . LEU A 1 108 ? 6.018 14.216 6.174 1.00 97.94 108 LEU A CA 1
ATOM 830 C C . LEU A 1 108 ? 6.749 15.390 6.834 1.00 97.94 108 LEU A C 1
ATOM 832 O O . LEU A 1 108 ? 6.132 16.110 7.627 1.00 97.94 108 LEU A O 1
ATOM 836 N N . LYS A 1 109 ? 8.039 15.595 6.529 1.00 97.94 109 LYS A N 1
ATOM 837 C CA . LYS A 1 109 ? 8.807 16.774 6.962 1.00 97.94 109 LYS A CA 1
ATOM 838 C C . LYS A 1 109 ? 8.289 18.036 6.282 1.00 97.94 109 LYS A C 1
ATOM 840 O O . LYS A 1 109 ? 8.006 19.001 6.988 1.00 97.94 109 LYS A O 1
ATOM 845 N N . GLU A 1 110 ? 8.091 18.007 4.965 1.00 96.06 110 GLU A N 1
ATOM 846 C CA . GLU A 1 110 ? 7.489 19.107 4.192 1.00 96.06 110 GLU A CA 1
ATOM 847 C C . GLU A 1 110 ? 6.100 19.479 4.728 1.00 96.06 110 GLU A C 1
ATOM 849 O O . GLU A 1 110 ? 5.774 20.653 4.888 1.00 96.06 110 GLU A O 1
ATOM 854 N N . ALA A 1 111 ? 5.299 18.476 5.093 1.00 96.56 111 ALA A N 1
ATOM 855 C CA . ALA A 1 111 ? 3.974 18.673 5.671 1.00 96.56 111 ALA A CA 1
ATOM 856 C C . ALA A 1 111 ? 3.975 19.053 7.167 1.00 96.56 111 ALA A C 1
ATOM 858 O O . ALA A 1 111 ? 2.898 19.311 7.713 1.00 96.56 111 ALA A O 1
ATOM 859 N N . GLY A 1 112 ? 5.135 19.063 7.835 1.00 97.69 112 GLY A N 1
ATOM 860 C CA . GLY A 1 112 ? 5.290 19.425 9.249 1.00 97.69 112 GLY A CA 1
ATOM 861 C C . GLY A 1 112 ? 4.781 18.390 10.262 1.00 97.69 112 GLY A C 1
ATOM 862 O O . GLY A 1 112 ? 4.641 18.720 11.437 1.00 97.69 112 GLY A O 1
ATOM 863 N N . ILE A 1 113 ? 4.507 17.148 9.846 1.00 97.62 113 ILE A N 1
ATOM 864 C CA . ILE A 1 113 ? 3.872 16.111 10.689 1.00 97.62 113 ILE A CA 1
ATOM 865 C C . ILE A 1 113 ? 4.766 14.901 10.989 1.00 97.62 113 ILE A C 1
ATOM 867 O O . ILE A 1 113 ? 4.366 14.016 11.745 1.00 97.62 113 ILE A O 1
ATOM 871 N N . PHE A 1 114 ? 5.990 14.862 10.451 1.00 96.75 114 PHE A N 1
ATOM 872 C CA . PHE A 1 114 ? 6.915 13.732 10.619 1.00 96.75 114 PHE A CA 1
ATOM 873 C C . PHE A 1 114 ? 7.105 13.302 12.081 1.00 96.75 114 PHE A C 1
ATOM 875 O O . PHE A 1 114 ? 6.986 12.124 12.397 1.00 96.75 114 PHE A O 1
ATOM 882 N N . ARG A 1 115 ? 7.312 14.257 13.000 1.00 95.38 115 ARG A N 1
ATOM 883 C CA . ARG A 1 115 ? 7.530 13.973 14.434 1.00 95.38 115 ARG A CA 1
ATOM 884 C C . ARG A 1 115 ? 6.316 13.373 15.155 1.00 95.38 115 ARG A C 1
ATOM 886 O O . ARG A 1 115 ? 6.461 12.910 16.280 1.00 95.38 115 ARG A O 1
ATOM 893 N N . HIS A 1 116 ? 5.142 13.417 14.533 1.00 94.31 116 HIS A N 1
ATOM 894 C CA . HIS A 1 116 ? 3.879 12.932 15.090 1.00 94.31 116 HIS A CA 1
ATOM 895 C C . HIS A 1 116 ? 3.373 11.664 14.394 1.00 94.31 116 HIS A C 1
ATOM 897 O O . HIS A 1 116 ? 2.318 11.156 14.767 1.00 94.31 116 HIS A O 1
ATOM 903 N N . THR A 1 117 ? 4.112 11.160 13.403 1.00 96.88 117 THR A N 1
ATOM 904 C CA . THR A 1 117 ? 3.756 9.970 12.623 1.00 96.88 117 THR A CA 1
ATOM 905 C C . THR A 1 117 ? 4.604 8.783 13.069 1.00 96.88 117 THR A C 1
ATOM 907 O O . THR A 1 117 ? 5.790 8.932 13.358 1.00 96.88 117 THR A O 1
ATOM 910 N N . THR A 1 118 ? 4.015 7.589 13.085 1.00 98.44 118 THR A N 1
ATOM 911 C CA . THR A 1 118 ? 4.742 6.343 13.364 1.00 98.44 118 THR A CA 1
ATOM 912 C C . THR A 1 118 ? 5.006 5.595 12.060 1.00 98.44 118 THR A C 1
ATOM 914 O O . THR A 1 118 ? 4.066 5.207 11.371 1.00 98.44 118 THR A O 1
ATOM 917 N N . LEU A 1 119 ? 6.283 5.390 11.724 1.00 98.69 119 LEU A N 1
ATOM 918 C CA . LEU A 1 119 ? 6.714 4.645 10.539 1.00 98.69 119 LEU A CA 1
ATOM 919 C C . LEU A 1 119 ? 7.312 3.292 10.948 1.00 98.69 119 LEU A C 1
ATOM 921 O O . LEU A 1 119 ? 8.238 3.231 11.757 1.00 98.69 119 LEU A O 1
ATOM 925 N N . HIS A 1 120 ? 6.816 2.211 10.354 1.00 98.69 120 HIS A N 1
ATOM 926 C CA . HIS A 1 120 ? 7.281 0.844 10.558 1.00 98.69 120 HIS A CA 1
ATOM 927 C C . HIS A 1 120 ? 7.956 0.316 9.296 1.00 98.69 120 HIS A C 1
ATOM 929 O O . HIS A 1 120 ? 7.315 0.063 8.274 1.00 98.69 120 HIS A O 1
ATOM 935 N N . LEU A 1 121 ? 9.271 0.124 9.387 1.00 98.69 121 LEU A N 1
ATOM 936 C CA . LEU A 1 121 ? 10.054 -0.475 8.317 1.00 98.69 121 LEU A CA 1
ATOM 937 C C . LEU A 1 121 ? 9.672 -1.945 8.135 1.00 98.69 121 LEU A C 1
ATOM 939 O O . LEU A 1 121 ? 9.778 -2.734 9.074 1.00 98.69 121 LEU A O 1
ATOM 943 N N . ILE A 1 122 ? 9.292 -2.304 6.911 1.00 98.69 122 ILE A N 1
ATOM 944 C CA . ILE A 1 122 ? 9.054 -3.688 6.493 1.00 98.69 122 ILE A CA 1
ATOM 945 C C . ILE A 1 122 ? 9.940 -4.055 5.303 1.00 98.69 122 ILE A C 1
ATOM 947 O O . ILE A 1 122 ? 10.512 -3.204 4.618 1.00 98.69 122 ILE A O 1
ATOM 951 N N . ASP A 1 123 ? 10.051 -5.348 5.045 1.00 98.12 123 ASP A N 1
ATOM 952 C CA . ASP A 1 123 ? 10.631 -5.903 3.830 1.00 98.12 123 ASP A CA 1
ATOM 953 C C . ASP A 1 123 ? 9.763 -7.047 3.282 1.00 98.12 123 ASP A C 1
ATOM 955 O O . ASP A 1 123 ? 8.763 -7.447 3.876 1.00 98.12 123 ASP A O 1
ATOM 959 N N . ALA A 1 124 ? 10.168 -7.612 2.144 1.00 97.38 124 ALA A N 1
ATOM 960 C CA . ALA A 1 124 ? 9.447 -8.706 1.496 1.00 97.38 124 ALA A CA 1
ATOM 961 C C . ALA A 1 124 ? 9.392 -10.014 2.317 1.00 97.38 124 ALA A C 1
ATOM 963 O O . ALA A 1 124 ? 8.718 -10.950 1.901 1.00 97.38 124 ALA A O 1
ATOM 964 N N . ASN A 1 125 ? 10.140 -10.146 3.416 1.00 97.50 125 ASN A N 1
ATOM 965 C CA . ASN A 1 125 ? 10.116 -11.318 4.302 1.00 97.50 125 ASN A CA 1
ATOM 966 C C . ASN A 1 125 ? 9.380 -11.043 5.617 1.00 97.50 125 ASN A C 1
ATOM 968 O O . ASN A 1 125 ? 9.189 -11.961 6.415 1.00 97.50 125 ASN A O 1
ATOM 972 N N . SER A 1 126 ? 8.993 -9.793 5.854 1.00 98.31 126 SER A N 1
ATOM 973 C CA . SER A 1 126 ? 8.336 -9.376 7.079 1.00 98.31 126 SER A CA 1
ATOM 974 C C . SER A 1 126 ? 6.967 -10.039 7.206 1.00 98.31 126 SER A C 1
ATOM 976 O O . SER A 1 126 ? 6.233 -10.215 6.230 1.00 98.31 126 SER A O 1
ATOM 978 N N . ARG A 1 127 ? 6.625 -10.404 8.440 1.00 97.88 127 ARG A N 1
ATOM 979 C CA . ARG A 1 127 ? 5.309 -10.900 8.829 1.00 97.88 127 ARG A CA 1
ATOM 980 C C . ARG A 1 127 ? 4.939 -10.236 10.141 1.00 97.88 127 ARG A C 1
ATOM 982 O O . ARG A 1 127 ? 5.711 -10.298 11.096 1.00 97.88 127 ARG A O 1
ATOM 989 N N . LEU A 1 128 ? 3.794 -9.578 10.163 1.00 97.25 128 LEU A N 1
ATOM 990 C CA . LEU A 1 128 ? 3.340 -8.753 11.273 1.00 97.25 128 LEU A CA 1
ATOM 991 C C . LEU A 1 128 ? 1.916 -9.148 11.645 1.00 97.25 128 LEU A C 1
ATOM 993 O O . LEU A 1 128 ? 1.171 -9.645 10.804 1.00 97.25 128 LEU A O 1
ATOM 997 N N . THR A 1 129 ? 1.534 -8.882 12.886 1.00 97.94 129 THR A N 1
ATOM 998 C CA . THR A 1 129 ? 0.130 -8.903 13.297 1.00 97.94 129 THR A CA 1
ATOM 999 C C . THR A 1 129 ? -0.302 -7.460 13.507 1.00 97.94 129 THR A C 1
ATOM 1001 O O . THR A 1 129 ? 0.325 -6.749 14.292 1.00 97.94 129 THR A O 1
ATOM 1004 N N . VAL A 1 130 ? -1.329 -7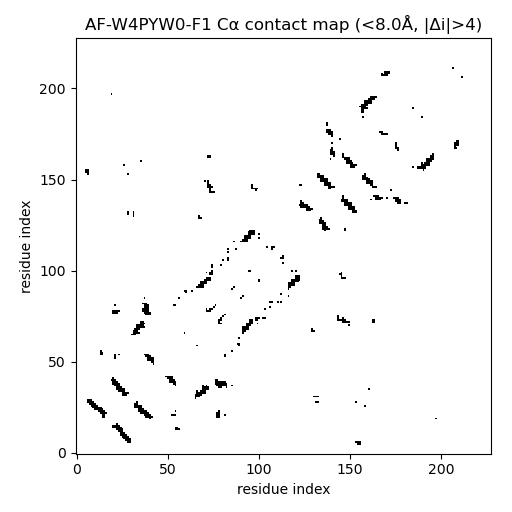.026 12.781 1.00 97.06 130 VAL A N 1
ATOM 1005 C CA . VAL A 1 130 ? -1.886 -5.671 12.848 1.00 97.06 130 VAL A CA 1
ATOM 1006 C C . VAL A 1 130 ? -3.377 -5.802 13.144 1.00 97.06 130 VAL A C 1
ATOM 1008 O O . VAL A 1 130 ? -4.104 -6.449 12.391 1.00 97.06 130 VAL A O 1
ATOM 1011 N N . GLY A 1 131 ? -3.805 -5.269 14.292 1.00 94.19 131 GLY A N 1
ATOM 1012 C CA . GLY A 1 131 ? -5.079 -5.653 14.900 1.00 94.19 131 GLY A CA 1
ATOM 1013 C C . GLY A 1 131 ? -5.131 -7.168 15.135 1.00 94.19 131 GLY A C 1
ATOM 1014 O O . GLY A 1 131 ? -4.235 -7.754 15.746 1.00 94.19 131 GLY A O 1
ATOM 1015 N N . SER A 1 132 ? -6.162 -7.808 14.599 1.00 92.44 132 SER A N 1
ATOM 1016 C CA . SER A 1 132 ? -6.369 -9.260 14.596 1.00 92.44 132 SER A CA 1
ATOM 1017 C C . SER A 1 132 ? -5.790 -9.977 13.368 1.00 92.44 132 SER A C 1
ATOM 1019 O O . SER A 1 132 ? -5.766 -11.207 13.329 1.00 92.44 132 SER A O 1
ATOM 1021 N N . THR A 1 133 ? -5.284 -9.238 12.377 1.00 96.88 133 THR A N 1
ATOM 1022 C CA . THR A 1 133 ? -4.920 -9.784 11.062 1.00 96.88 133 THR A CA 1
ATOM 1023 C C . THR A 1 133 ? -3.418 -10.011 10.934 1.00 96.88 133 THR A C 1
ATOM 1025 O O . THR A 1 133 ? -2.606 -9.137 11.248 1.00 96.88 133 THR A O 1
ATOM 1028 N N . GLN A 1 134 ? -3.023 -11.177 10.415 1.00 98.00 134 GLN A N 1
ATOM 1029 C CA . GLN A 1 134 ? -1.636 -11.406 10.014 1.00 98.00 134 GLN A CA 1
ATOM 1030 C C . GLN A 1 134 ? -1.388 -10.843 8.617 1.00 98.00 134 GLN A C 1
ATOM 1032 O O . GLN A 1 134 ? -2.055 -11.215 7.655 1.00 98.00 134 GLN A O 1
ATOM 1037 N N . VAL A 1 135 ? -0.388 -9.976 8.507 1.00 98.62 135 VAL A N 1
ATOM 1038 C CA . VAL A 1 135 ? 0.005 -9.318 7.262 1.00 98.62 135 VAL A CA 1
ATOM 1039 C C . VAL A 1 135 ? 1.399 -9.781 6.872 1.00 98.62 135 VAL A C 1
ATOM 1041 O O . VAL A 1 135 ? 2.326 -9.781 7.687 1.00 98.62 135 VAL A O 1
ATOM 1044 N N . SER A 1 136 ? 1.556 -10.194 5.621 1.00 98.69 136 SER A N 1
ATOM 1045 C CA . SER A 1 136 ? 2.845 -10.566 5.040 1.00 98.69 136 SER A CA 1
ATOM 1046 C C . SER A 1 136 ? 3.040 -9.913 3.678 1.00 98.69 136 SER A C 1
ATOM 1048 O O . SER A 1 136 ? 2.100 -9.382 3.087 1.00 98.69 136 SER A O 1
ATOM 1050 N N . PHE A 1 137 ? 4.275 -9.935 3.188 1.00 98.75 137 PHE A N 1
ATOM 1051 C CA . PHE A 1 137 ? 4.663 -9.236 1.969 1.00 98.75 137 PHE A CA 1
ATOM 1052 C C . PHE A 1 137 ? 5.386 -10.175 1.004 1.00 98.75 137 PHE A C 1
ATOM 1054 O O . PHE A 1 137 ? 5.893 -11.232 1.386 1.00 98.75 137 PHE A O 1
ATOM 1061 N N . PHE A 1 138 ? 5.456 -9.782 -0.263 1.00 98.44 138 PHE A N 1
ATOM 1062 C CA . PHE A 1 138 ? 6.265 -10.463 -1.272 1.00 98.44 138 PHE A CA 1
ATOM 1063 C C . PHE A 1 138 ? 6.841 -9.451 -2.256 1.00 98.44 138 PHE A C 1
ATOM 1065 O O . PHE A 1 138 ? 6.193 -8.467 -2.610 1.00 98.44 138 PHE A O 1
ATOM 1072 N N . ARG A 1 139 ? 8.075 -9.677 -2.713 1.00 97.94 139 ARG A N 1
ATOM 1073 C CA . ARG A 1 139 ? 8.733 -8.764 -3.653 1.00 97.94 139 ARG A CA 1
ATOM 1074 C C . ARG A 1 139 ? 8.044 -8.795 -5.013 1.00 97.94 139 ARG A C 1
ATOM 1076 O O . ARG A 1 139 ? 7.834 -9.868 -5.585 1.00 97.94 139 ARG A O 1
ATOM 1083 N N . THR A 1 140 ? 7.817 -7.616 -5.579 1.00 97.50 140 THR A N 1
ATOM 1084 C CA . THR A 1 140 ? 7.433 -7.435 -6.983 1.00 97.50 140 THR A CA 1
ATOM 1085 C C . THR A 1 140 ? 8.572 -6.774 -7.759 1.00 97.50 140 THR A C 1
ATOM 1087 O O . THR A 1 140 ? 9.537 -6.271 -7.180 1.00 97.50 140 THR A O 1
ATOM 1090 N N . ASN A 1 141 ? 8.505 -6.790 -9.092 1.00 94.88 141 ASN A N 1
ATOM 1091 C CA . ASN A 1 141 ? 9.320 -5.887 -9.897 1.00 94.88 141 ASN A CA 1
ATOM 1092 C C . ASN A 1 141 ? 8.449 -4.734 -10.379 1.00 94.88 141 ASN A C 1
ATOM 1094 O O . ASN A 1 141 ? 7.393 -4.966 -10.955 1.00 94.88 141 ASN A O 1
ATOM 1098 N N . HIS A 1 142 ? 8.938 -3.508 -10.239 1.00 94.94 142 HIS A N 1
ATOM 1099 C CA . HIS A 1 142 ? 8.275 -2.321 -10.765 1.00 94.94 142 HIS A CA 1
ATOM 1100 C C . HIS A 1 142 ? 9.300 -1.343 -11.374 1.00 94.94 142 HIS A C 1
ATOM 1102 O O . HIS A 1 142 ? 10.453 -1.724 -11.627 1.00 94.94 142 HIS A O 1
ATOM 1108 N N . SER A 1 143 ? 8.919 -0.118 -11.749 1.00 92.56 143 SER A N 1
ATOM 1109 C CA . SER A 1 143 ? 9.879 0.908 -12.204 1.00 92.56 143 SER A CA 1
ATOM 1110 C C . SER A 1 143 ? 10.779 1.388 -11.071 1.00 92.56 143 SER A C 1
ATOM 1112 O O . SER A 1 143 ? 11.983 1.489 -11.315 1.00 92.56 143 SER A O 1
ATOM 1114 N N . ILE A 1 144 ? 10.240 1.562 -9.863 1.00 94.00 144 ILE A N 1
ATOM 1115 C CA . ILE A 1 144 ? 10.993 1.881 -8.644 1.00 94.00 144 ILE A CA 1
ATOM 1116 C C . ILE A 1 144 ? 11.450 0.600 -7.905 1.00 94.00 144 ILE A C 1
ATOM 1118 O O . ILE A 1 144 ? 10.758 -0.420 -7.980 1.00 94.00 144 ILE A O 1
ATOM 1122 N N . PRO A 1 145 ? 12.626 0.593 -7.241 1.00 93.50 145 PRO A N 1
ATOM 1123 C CA . PRO A 1 145 ? 13.049 -0.509 -6.373 1.00 93.50 145 PRO A CA 1
ATOM 1124 C C . PRO A 1 145 ? 12.166 -0.675 -5.131 1.00 93.50 145 PRO A C 1
ATOM 1126 O O . PRO A 1 145 ? 11.388 0.206 -4.783 1.00 93.50 145 PRO A O 1
ATOM 1129 N N . ASP A 1 146 ? 12.362 -1.793 -4.427 1.00 93.69 146 ASP A N 1
ATOM 1130 C CA . ASP A 1 146 ? 11.710 -2.093 -3.144 1.00 93.69 146 ASP A CA 1
ATOM 1131 C C . ASP A 1 146 ? 10.169 -2.029 -3.176 1.00 93.69 146 ASP A C 1
ATOM 1133 O O . ASP A 1 146 ? 9.533 -1.735 -2.165 1.00 93.69 146 ASP A O 1
ATOM 1137 N N . SER A 1 147 ? 9.573 -2.369 -4.322 1.00 97.88 147 SER A N 1
ATOM 1138 C CA . SER A 1 147 ? 8.137 -2.603 -4.444 1.00 97.88 147 SER A CA 1
ATOM 1139 C C . SER A 1 147 ? 7.743 -3.968 -3.868 1.00 97.88 147 SER A C 1
ATOM 1141 O O . SER A 1 147 ? 8.441 -4.977 -4.060 1.00 97.88 147 SER A O 1
ATOM 1143 N N . VAL A 1 148 ? 6.613 -4.006 -3.167 1.00 98.69 148 VAL A N 1
ATOM 1144 C CA . VAL A 1 148 ? 6.052 -5.218 -2.563 1.00 98.69 148 VAL A CA 1
ATOM 1145 C C . VAL A 1 148 ? 4.555 -5.327 -2.828 1.00 98.69 148 VAL A C 1
ATOM 1147 O O . VAL A 1 148 ? 3.848 -4.325 -2.884 1.00 98.69 148 VAL A O 1
ATOM 1150 N N . GLY A 1 149 ? 4.078 -6.562 -2.954 1.00 98.69 149 GLY A N 1
ATOM 1151 C CA . GLY A 1 149 ? 2.671 -6.886 -2.764 1.00 98.69 149 GLY A CA 1
ATOM 1152 C C . GLY A 1 149 ? 2.394 -7.238 -1.303 1.00 98.69 149 GLY A C 1
ATOM 1153 O O . GLY A 1 149 ? 3.311 -7.581 -0.548 1.00 98.69 149 GLY A O 1
ATOM 1154 N N . ILE A 1 150 ? 1.127 -7.144 -0.912 1.00 98.81 150 ILE A N 1
ATOM 1155 C CA . ILE A 1 150 ? 0.657 -7.286 0.468 1.00 98.81 150 ILE A CA 1
ATOM 1156 C C . ILE A 1 150 ? -0.349 -8.436 0.528 1.00 98.81 150 ILE A C 1
ATOM 1158 O O . ILE A 1 150 ? -1.184 -8.597 -0.361 1.00 98.81 150 ILE A O 1
ATOM 1162 N N . CYS A 1 151 ? -0.260 -9.249 1.571 1.00 98.62 151 CYS A N 1
ATOM 1163 C CA . CYS A 1 151 ? -1.110 -10.407 1.805 1.00 98.62 151 CYS A CA 1
ATOM 1164 C C . CYS A 1 151 ? -1.701 -10.323 3.214 1.00 98.62 151 CYS A C 1
ATOM 1166 O O . CYS A 1 151 ? -0.965 -10.426 4.199 1.00 98.62 151 CYS A O 1
ATOM 1168 N N . PHE A 1 152 ? -3.019 -10.157 3.293 1.00 98.50 152 PHE A N 1
ATOM 1169 C CA . PHE A 1 152 ? -3.801 -10.153 4.526 1.00 98.50 152 PHE A CA 1
ATOM 1170 C C . PHE A 1 152 ? -4.404 -11.543 4.732 1.00 98.50 152 PHE A C 1
ATOM 1172 O O . PHE A 1 152 ? -5.256 -11.981 3.959 1.00 98.50 152 PHE A O 1
ATOM 1179 N N . GLU A 1 153 ? -3.924 -12.265 5.738 1.00 97.31 153 GLU A N 1
ATOM 1180 C CA . GLU A 1 153 ? -4.376 -13.623 6.037 1.00 97.31 153 GLU A CA 1
ATOM 1181 C C . GLU A 1 153 ? -5.713 -13.572 6.789 1.00 97.31 153 GLU A C 1
ATOM 1183 O O . GLU A 1 153 ? -5.819 -12.898 7.813 1.00 97.31 153 GLU A O 1
ATOM 1188 N N . THR A 1 154 ? -6.711 -14.312 6.302 1.00 96.31 154 THR A N 1
ATOM 1189 C CA . THR A 1 154 ? -8.021 -14.462 6.954 1.00 96.31 154 THR A CA 1
ATOM 1190 C C . THR A 1 154 ? -8.376 -15.941 7.083 1.00 96.31 154 THR A C 1
ATOM 1192 O O . THR A 1 154 ? -7.867 -16.788 6.344 1.00 96.31 154 THR A O 1
ATOM 1195 N N . SER A 1 155 ? -9.300 -16.257 7.982 1.00 94.00 155 SER A N 1
ATOM 1196 C CA . SER A 1 155 ? -9.911 -17.581 8.162 1.00 94.00 155 SER A CA 1
ATOM 1197 C C . SER A 1 155 ? -10.538 -18.165 6.888 1.00 94.00 155 SER A C 1
ATOM 1199 O O . SER A 1 155 ? -10.679 -19.380 6.783 1.00 94.00 155 SER A O 1
ATOM 1201 N N . GLN A 1 156 ? -10.889 -17.325 5.909 1.00 93.06 156 GLN A N 1
ATOM 1202 C CA . GLN A 1 156 ? -11.517 -17.725 4.643 1.00 93.06 156 GLN A CA 1
ATOM 1203 C C . GLN A 1 156 ? -10.528 -17.804 3.465 1.00 93.06 156 GLN A C 1
ATOM 1205 O O . GLN A 1 156 ? -10.931 -18.119 2.345 1.00 93.06 156 GLN A O 1
ATOM 1210 N N . GLY A 1 157 ? -9.246 -17.513 3.698 1.00 96.00 157 GLY A N 1
ATOM 1211 C CA . GLY A 1 157 ? -8.211 -17.391 2.671 1.00 96.00 157 GLY A CA 1
ATOM 1212 C C . GLY A 1 157 ? -7.643 -15.975 2.582 1.00 96.00 157 GLY A C 1
ATOM 1213 O O . GLY A 1 157 ? -8.196 -15.017 3.127 1.00 96.00 157 GLY A O 1
ATOM 1214 N N . ALA A 1 158 ? -6.512 -15.826 1.899 1.00 97.88 158 ALA A N 1
ATOM 1215 C CA . ALA A 1 158 ? -5.810 -14.549 1.845 1.00 97.88 158 ALA A CA 1
ATOM 1216 C C . ALA A 1 158 ? -6.538 -13.507 0.978 1.00 97.88 158 ALA A C 1
ATOM 1218 O O . ALA A 1 158 ? -7.028 -13.821 -0.111 1.00 97.88 158 ALA A O 1
ATOM 1219 N N . VAL A 1 159 ? -6.542 -12.250 1.421 1.00 98.69 159 VAL A N 1
ATOM 1220 C CA . VAL A 1 159 ? -6.791 -11.086 0.560 1.00 98.69 159 VAL A CA 1
ATOM 1221 C C . VAL A 1 159 ? -5.436 -10.549 0.112 1.00 98.69 159 VAL A C 1
ATOM 1223 O O . VAL A 1 159 ? -4.617 -10.134 0.932 1.00 98.69 159 VAL A O 1
ATOM 1226 N N . VAL A 1 160 ? -5.174 -10.585 -1.190 1.00 98.81 160 VAL A N 1
ATOM 1227 C CA . VAL A 1 160 ? -3.873 -10.244 -1.773 1.00 98.81 160 VAL A CA 1
ATOM 1228 C C . VAL A 1 160 ? -3.997 -8.975 -2.599 1.00 98.81 160 VAL A C 1
ATOM 1230 O O . VAL A 1 160 ? -4.834 -8.906 -3.492 1.00 98.81 160 VAL A O 1
ATOM 1233 N N . HIS A 1 161 ? -3.129 -8.000 -2.348 1.00 98.75 161 HIS A N 1
ATOM 1234 C CA . HIS A 1 161 ? -2.990 -6.796 -3.160 1.00 98.75 161 HIS A CA 1
ATOM 1235 C C . HIS A 1 161 ? -1.621 -6.792 -3.842 1.00 98.75 161 HIS A C 1
ATOM 1237 O O . HIS A 1 161 ? -0.589 -6.818 -3.167 1.00 98.75 161 HIS A O 1
ATOM 1243 N N . THR A 1 162 ? -1.575 -6.766 -5.175 1.00 98.44 162 THR A N 1
ATOM 1244 C CA . THR A 1 162 ? -0.292 -6.859 -5.897 1.00 98.44 162 THR A CA 1
ATOM 1245 C C . THR A 1 162 ? 0.550 -5.594 -5.786 1.00 98.44 162 THR A C 1
ATOM 1247 O O . THR A 1 162 ? 1.771 -5.672 -5.917 1.00 98.44 162 THR A O 1
ATOM 1250 N N . GLY A 1 163 ? -0.106 -4.445 -5.588 1.00 97.69 163 GLY A N 1
ATOM 1251 C CA . GLY A 1 163 ? 0.463 -3.150 -5.957 1.00 97.69 163 GLY A CA 1
ATOM 1252 C C . GLY A 1 163 ? 0.753 -3.106 -7.457 1.00 97.69 163 GLY A C 1
ATOM 1253 O O . GLY A 1 163 ? 0.366 -4.013 -8.206 1.00 97.69 163 GLY A O 1
ATOM 1254 N N . ASP A 1 164 ? 1.493 -2.096 -7.885 1.00 97.50 164 ASP A N 1
ATOM 1255 C CA . ASP A 1 164 ? 1.955 -2.044 -9.261 1.00 97.50 164 ASP A CA 1
ATOM 1256 C C . ASP A 1 164 ? 3.093 -3.027 -9.488 1.00 97.50 164 ASP A C 1
ATOM 1258 O O . ASP A 1 164 ? 4.075 -3.099 -8.737 1.00 97.50 164 ASP A O 1
ATOM 1262 N N . PHE A 1 165 ? 3.006 -3.782 -10.580 1.00 96.50 165 PHE A N 1
ATOM 1263 C CA . PHE A 1 165 ? 3.992 -4.814 -10.839 1.00 96.50 165 PHE A CA 1
ATOM 1264 C C . PHE A 1 165 ? 4.213 -5.084 -12.321 1.00 96.50 165 PHE A C 1
ATOM 1266 O O . PHE A 1 165 ? 3.491 -4.680 -13.228 1.00 96.50 165 PHE A O 1
ATOM 1273 N N . LYS A 1 166 ? 5.301 -5.793 -12.571 1.00 92.94 166 LYS A N 1
ATOM 1274 C CA . LYS A 1 166 ? 5.606 -6.483 -13.812 1.00 92.94 166 LYS A CA 1
ATOM 1275 C C . LYS A 1 166 ? 6.486 -7.679 -13.487 1.00 92.94 166 LYS A C 1
ATOM 1277 O O . LYS A 1 166 ? 7.100 -7.741 -12.427 1.00 92.94 166 LYS A O 1
ATOM 1282 N N . PHE A 1 167 ? 6.626 -8.587 -14.441 1.00 92.50 167 PHE A N 1
ATOM 1283 C CA . PHE A 1 167 ? 7.632 -9.641 -14.368 1.00 92.50 167 PHE A CA 1
ATOM 1284 C C . PHE A 1 167 ? 8.829 -9.276 -15.248 1.00 92.50 167 PHE A C 1
ATOM 1286 O O . PHE A 1 167 ? 8.751 -9.304 -16.480 1.00 92.50 167 PHE A O 1
ATOM 1293 N N . ASP A 1 168 ? 9.937 -8.905 -14.607 1.00 86.88 168 ASP A N 1
ATOM 1294 C CA . ASP A 1 168 ? 11.212 -8.603 -15.259 1.00 86.88 168 ASP A CA 1
ATOM 1295 C C . ASP A 1 168 ? 12.225 -9.690 -14.886 1.00 86.88 168 ASP A C 1
ATOM 1297 O O . ASP A 1 168 ? 12.539 -9.895 -13.719 1.00 86.88 168 ASP A O 1
ATOM 1301 N N . GLN A 1 169 ? 12.726 -10.405 -15.885 1.00 86.75 169 GLN A N 1
ATOM 1302 C CA . GLN A 1 169 ? 13.750 -11.440 -15.742 1.00 86.75 169 GLN A CA 1
ATOM 1303 C C . GLN A 1 169 ? 15.151 -10.834 -15.612 1.00 86.75 169 GLN A C 1
ATOM 1305 O O . GLN A 1 169 ? 16.082 -11.512 -15.184 1.00 86.75 169 GLN A O 1
ATOM 1310 N N . THR A 1 170 ? 15.306 -9.557 -15.978 1.00 86.62 170 THR A N 1
ATOM 1311 C CA . THR A 1 170 ? 16.578 -8.823 -15.948 1.00 86.62 170 THR A CA 1
ATOM 1312 C C . THR A 1 170 ? 16.427 -7.465 -15.244 1.00 86.62 170 THR A C 1
ATOM 1314 O O . THR A 1 170 ? 16.712 -6.418 -15.842 1.00 86.62 170 THR A O 1
ATOM 1317 N N . PRO A 1 171 ? 15.944 -7.445 -13.987 1.00 84.75 171 PRO A N 1
ATOM 1318 C CA . PRO A 1 171 ? 15.791 -6.206 -13.244 1.00 84.75 171 PRO A CA 1
ATOM 1319 C C . PRO A 1 171 ? 17.170 -5.574 -13.005 1.00 84.75 171 PRO A C 1
ATOM 1321 O O . PRO A 1 171 ? 18.169 -6.266 -12.817 1.00 84.75 171 PRO A O 1
ATOM 1324 N N . VAL A 1 172 ? 17.234 -4.242 -13.050 1.00 81.31 172 VAL A N 1
ATOM 1325 C CA . VAL A 1 172 ? 18.506 -3.492 -13.014 1.00 81.31 172 VAL A CA 1
ATOM 1326 C C . VAL A 1 172 ? 19.246 -3.670 -11.686 1.00 81.31 172 VAL A C 1
ATOM 1328 O O . VAL A 1 172 ? 20.471 -3.688 -11.670 1.00 81.31 172 VAL A O 1
ATOM 1331 N N . ASP A 1 173 ? 18.512 -3.840 -10.589 1.00 82.81 173 ASP A N 1
ATOM 1332 C CA . ASP A 1 173 ? 19.052 -4.097 -9.251 1.00 82.81 173 ASP A CA 1
ATOM 1333 C C . ASP A 1 173 ? 19.377 -5.584 -9.002 1.00 82.81 173 ASP A C 1
ATOM 1335 O O . ASP A 1 173 ? 19.813 -5.943 -7.909 1.00 82.81 173 ASP A O 1
ATOM 1339 N N . GLY A 1 174 ? 19.154 -6.455 -9.993 1.00 86.94 174 GLY A N 1
ATOM 1340 C CA . GLY A 1 174 ? 19.387 -7.896 -9.905 1.00 86.94 174 GLY A CA 1
ATOM 1341 C C . GLY A 1 174 ? 18.387 -8.660 -9.031 1.00 86.94 174 GLY A C 1
ATOM 1342 O O . GLY A 1 174 ? 18.548 -9.867 -8.860 1.00 86.94 174 GLY A O 1
ATOM 1343 N N . LYS A 1 175 ? 17.353 -8.007 -8.486 1.00 89.25 175 LYS A N 1
ATOM 1344 C CA . LYS A 1 175 ? 16.392 -8.633 -7.566 1.00 89.25 175 LYS A CA 1
ATOM 1345 C C . LYS A 1 175 ? 15.107 -9.002 -8.300 1.00 89.25 175 LYS A C 1
ATOM 1347 O O . LYS A 1 175 ? 14.316 -8.136 -8.661 1.00 89.25 175 LYS A O 1
ATOM 1352 N N . GLN A 1 176 ? 14.886 -10.292 -8.528 1.00 92.81 176 GLN A N 1
ATOM 1353 C CA . GLN A 1 176 ? 13.679 -10.797 -9.195 1.00 92.81 176 GLN A CA 1
ATOM 1354 C C . GLN A 1 176 ? 12.450 -10.759 -8.273 1.00 92.81 176 GLN A C 1
ATOM 1356 O O . GLN A 1 176 ? 12.587 -10.693 -7.053 1.00 92.81 176 GLN A O 1
ATOM 1361 N N . ALA A 1 177 ? 11.251 -10.784 -8.858 1.00 95.06 177 ALA A N 1
ATOM 1362 C CA . ALA A 1 177 ? 10.003 -10.958 -8.116 1.00 95.06 177 ALA A CA 1
ATOM 1363 C C . ALA A 1 177 ? 9.951 -12.322 -7.398 1.00 95.06 177 ALA A C 1
ATOM 1365 O O . ALA A 1 177 ? 10.463 -13.321 -7.909 1.00 95.06 177 ALA A O 1
ATOM 1366 N N . ASP A 1 178 ? 9.281 -12.380 -6.244 1.00 96.12 178 ASP A N 1
ATOM 1367 C CA . ASP A 1 178 ? 9.202 -13.576 -5.391 1.00 96.12 178 ASP A CA 1
ATOM 1368 C C . ASP A 1 178 ? 8.174 -14.604 -5.920 1.00 96.12 178 ASP A C 1
ATOM 1370 O O . ASP A 1 178 ? 7.194 -14.928 -5.247 1.00 96.12 178 ASP A O 1
ATOM 1374 N N . ILE A 1 179 ? 8.394 -15.161 -7.117 1.00 96.25 179 ILE A N 1
ATOM 1375 C CA . ILE A 1 179 ? 7.456 -16.110 -7.757 1.00 96.25 179 ILE A CA 1
ATOM 1376 C C . ILE A 1 179 ? 7.140 -17.310 -6.851 1.00 96.25 179 ILE A C 1
ATOM 1378 O O . ILE A 1 179 ? 5.991 -17.730 -6.754 1.00 96.25 179 ILE A O 1
ATOM 1382 N N . GLY A 1 180 ? 8.144 -17.837 -6.142 1.00 96.94 180 GLY A N 1
ATOM 1383 C CA . GLY A 1 180 ? 7.954 -18.958 -5.217 1.00 96.94 180 GLY A CA 1
ATOM 1384 C C . GLY A 1 180 ? 7.039 -18.621 -4.034 1.00 96.94 180 GLY A C 1
ATOM 1385 O O . GLY A 1 180 ? 6.211 -19.443 -3.653 1.00 96.94 180 GLY A O 1
ATOM 1386 N N . LYS A 1 181 ? 7.122 -17.400 -3.483 1.00 97.19 181 LYS A N 1
ATOM 1387 C CA . LYS A 1 181 ? 6.196 -16.970 -2.422 1.00 97.19 181 LYS A CA 1
ATOM 1388 C C . LYS A 1 181 ? 4.793 -16.746 -2.961 1.00 97.19 181 LYS A C 1
ATOM 1390 O O . LYS A 1 181 ? 3.842 -17.120 -2.289 1.00 97.19 181 LYS A O 1
ATOM 1395 N N . MET A 1 182 ? 4.667 -16.172 -4.159 1.00 98.12 182 MET A N 1
ATOM 1396 C CA . MET A 1 182 ? 3.367 -16.004 -4.818 1.00 98.12 182 MET A CA 1
ATOM 1397 C C . MET A 1 182 ? 2.678 -17.363 -5.015 1.00 98.12 182 MET A C 1
ATOM 1399 O O . MET A 1 182 ? 1.502 -17.498 -4.692 1.00 98.12 182 MET A O 1
ATOM 1403 N N . ALA A 1 183 ? 3.420 -18.383 -5.463 1.00 97.69 183 ALA A N 1
ATOM 1404 C CA . ALA A 1 183 ? 2.910 -19.749 -5.586 1.00 97.69 183 ALA A CA 1
ATOM 1405 C C . ALA A 1 183 ? 2.470 -20.321 -4.228 1.00 97.69 183 ALA A C 1
ATOM 1407 O O . ALA A 1 183 ? 1.346 -20.796 -4.108 1.00 97.69 183 ALA A O 1
ATOM 1408 N N . ALA A 1 184 ? 3.301 -20.185 -3.188 1.00 97.69 184 ALA A N 1
ATOM 1409 C CA . ALA A 1 184 ? 2.964 -20.652 -1.844 1.00 97.69 184 ALA A CA 1
ATOM 1410 C C . ALA A 1 184 ? 1.732 -19.942 -1.248 1.00 97.69 184 ALA A C 1
ATOM 1412 O O . ALA A 1 184 ? 0.952 -20.571 -0.542 1.00 97.69 184 ALA A O 1
ATOM 1413 N N . ILE A 1 185 ? 1.533 -18.645 -1.520 1.00 97.56 185 ILE A N 1
ATOM 1414 C CA . ILE A 1 185 ? 0.310 -17.917 -1.134 1.00 97.56 185 ILE A CA 1
ATOM 1415 C C . ILE A 1 185 ? -0.905 -18.505 -1.866 1.00 97.56 185 ILE A C 1
ATOM 1417 O O . ILE A 1 185 ? -1.923 -18.774 -1.237 1.00 97.56 185 ILE A O 1
ATOM 1421 N N . GLY A 1 186 ? -0.782 -18.767 -3.172 1.00 96.94 186 GLY A N 1
ATOM 1422 C CA . GLY A 1 186 ? -1.831 -19.413 -3.965 1.00 96.94 186 GLY A CA 1
ATOM 1423 C C . GLY A 1 186 ? -2.213 -20.802 -3.446 1.00 96.94 186 GLY A C 1
ATOM 1424 O O . GLY A 1 186 ? -3.398 -21.107 -3.334 1.00 96.94 186 GLY A O 1
ATOM 1425 N N . GLU A 1 187 ? -1.226 -21.618 -3.068 1.00 97.31 187 GLU A N 1
ATOM 1426 C CA . GLU A 1 187 ? -1.434 -22.960 -2.501 1.00 97.31 187 GLU A CA 1
ATOM 1427 C C . GLU A 1 187 ? -2.136 -22.937 -1.136 1.00 97.31 187 GLU A C 1
ATOM 1429 O O . GLU A 1 187 ? -2.909 -23.845 -0.836 1.00 97.31 187 GLU A O 1
ATOM 1434 N N . ARG A 1 188 ? -1.909 -21.899 -0.316 1.00 95.19 188 ARG A N 1
ATOM 1435 C CA . ARG A 1 188 ? -2.613 -21.717 0.968 1.00 95.19 188 ARG A CA 1
ATOM 1436 C C . ARG A 1 188 ? -4.081 -21.309 0.809 1.00 95.19 188 ARG A C 1
ATOM 1438 O O . ARG A 1 188 ? -4.840 -21.449 1.763 1.00 95.19 188 ARG A O 1
ATOM 1445 N N . GLY A 1 189 ? -4.475 -20.841 -0.374 1.00 97.25 189 GLY A N 1
ATOM 1446 C CA . GLY A 1 189 ? -5.823 -20.369 -0.673 1.00 97.25 189 GLY A CA 1
ATOM 1447 C C . GLY A 1 189 ? -5.932 -18.845 -0.633 1.00 97.25 189 GLY A C 1
ATOM 1448 O O . GLY A 1 189 ? -5.605 -18.193 0.358 1.00 97.25 189 GLY A O 1
ATOM 1449 N N . VAL A 1 190 ? -6.437 -18.278 -1.729 1.00 98.31 190 VAL A N 1
ATOM 1450 C CA . VAL A 1 190 ? -6.673 -16.839 -1.900 1.00 98.31 190 VAL A CA 1
ATOM 1451 C C . VAL A 1 190 ? -8.174 -16.612 -2.024 1.00 98.31 190 VAL A C 1
ATOM 1453 O O . VAL A 1 190 ? -8.809 -17.147 -2.931 1.00 98.31 190 VAL A O 1
ATOM 1456 N N . LEU A 1 191 ? -8.730 -15.814 -1.114 1.00 97.94 191 LEU A N 1
ATOM 1457 C CA . LEU A 1 191 ? -10.133 -15.403 -1.127 1.00 97.94 191 LEU A CA 1
ATOM 1458 C C . LEU A 1 191 ? -10.376 -14.312 -2.175 1.00 97.94 191 LEU A C 1
ATOM 1460 O O . LEU A 1 191 ? -11.361 -14.349 -2.909 1.00 97.94 191 LEU A O 1
ATOM 1464 N N . CYS A 1 192 ? -9.486 -13.321 -2.227 1.00 98.19 192 CYS A N 1
ATOM 1465 C CA . CYS A 1 192 ? -9.619 -12.156 -3.094 1.00 98.19 192 CYS A CA 1
ATOM 1466 C C . CYS A 1 192 ? -8.242 -11.696 -3.579 1.00 98.19 192 CYS A C 1
ATOM 1468 O O . CYS A 1 192 ? -7.302 -11.606 -2.790 1.00 98.19 192 CYS A O 1
ATOM 1470 N N . LEU A 1 193 ? -8.133 -11.387 -4.872 1.00 98.50 193 LEU A N 1
ATOM 1471 C CA . LEU A 1 193 ? -6.942 -10.805 -5.482 1.00 98.50 193 LEU A CA 1
ATOM 1472 C C . LEU A 1 193 ? -7.289 -9.430 -6.063 1.00 98.50 193 LEU A C 1
ATOM 1474 O O . LEU A 1 193 ? -8.076 -9.337 -7.003 1.00 98.50 193 LEU A O 1
ATOM 1478 N N . LEU A 1 194 ? -6.659 -8.386 -5.531 1.00 98.44 194 LEU A N 1
ATOM 1479 C CA . LEU A 1 194 ? -6.636 -7.041 -6.094 1.00 98.44 194 LEU A CA 1
ATOM 1480 C C . LEU A 1 194 ? -5.354 -6.888 -6.915 1.00 98.44 194 LEU A C 1
ATOM 1482 O O . LEU A 1 194 ? -4.251 -6.968 -6.366 1.00 98.44 194 LEU A O 1
ATOM 1486 N N . SER A 1 195 ? -5.496 -6.719 -8.230 1.00 97.69 195 SER A N 1
ATOM 1487 C CA . SER A 1 195 ? -4.366 -6.710 -9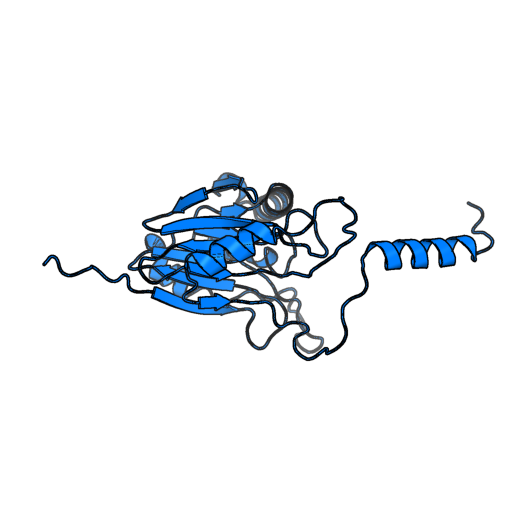.161 1.00 97.69 195 SER A CA 1
ATOM 1488 C C . SER A 1 195 ? -4.358 -5.478 -10.060 1.00 97.69 195 SER A C 1
ATOM 1490 O O . SER A 1 195 ? -5.413 -5.035 -10.512 1.00 97.69 195 SER A O 1
ATOM 1492 N N . ASP A 1 196 ? -3.156 -4.966 -10.338 1.00 96.12 196 ASP A N 1
ATOM 1493 C CA . ASP A 1 196 ? -2.915 -3.890 -11.306 1.00 96.12 196 ASP A CA 1
ATOM 1494 C C . ASP A 1 196 ? -3.525 -4.226 -12.682 1.00 96.12 196 ASP A C 1
ATOM 1496 O O . ASP A 1 196 ? -3.254 -5.275 -13.275 1.00 96.12 196 ASP A O 1
ATOM 1500 N N . SER A 1 197 ? -4.345 -3.304 -13.194 1.00 94.88 197 SER A N 1
ATOM 1501 C CA . SER A 1 197 ? -5.051 -3.413 -14.475 1.00 94.88 197 SER A CA 1
ATOM 1502 C C . SER A 1 197 ? -4.587 -2.395 -15.524 1.00 94.88 197 SER A C 1
ATOM 1504 O O . SER A 1 197 ? -5.087 -2.410 -16.650 1.00 94.88 197 SER A O 1
ATOM 1506 N N . THR A 1 198 ? -3.563 -1.585 -15.232 1.00 90.31 198 THR A N 1
ATOM 1507 C CA . THR A 1 198 ? -3.078 -0.468 -16.073 1.00 90.31 198 THR A CA 1
ATOM 1508 C C . THR A 1 198 ? -2.764 -0.885 -17.513 1.00 90.31 198 THR A C 1
ATOM 1510 O O . THR A 1 198 ? -2.770 -0.074 -18.435 1.00 90.31 198 THR A O 1
ATOM 1513 N N . ASN A 1 199 ? -2.409 -2.154 -17.737 1.00 89.06 199 ASN A N 1
ATOM 1514 C CA . ASN A 1 199 ? -2.084 -2.681 -19.068 1.00 89.06 199 ASN A CA 1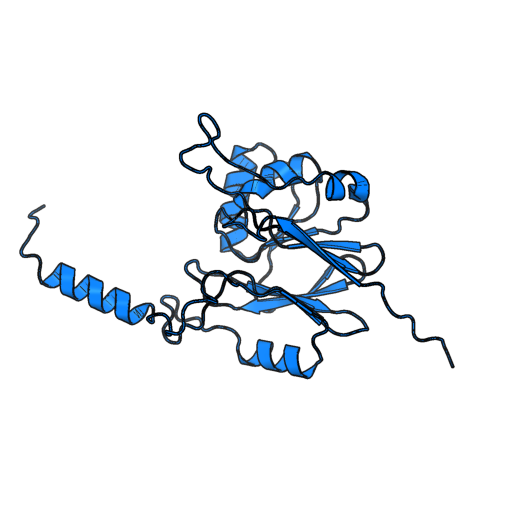
ATOM 1515 C C . ASN A 1 199 ? -2.890 -3.933 -19.422 1.00 89.06 199 ASN A C 1
ATOM 1517 O O . ASN A 1 199 ? -2.447 -4.702 -20.272 1.00 89.06 199 ASN A O 1
ATOM 1521 N N . ALA A 1 200 ? -4.053 -4.136 -18.799 1.00 91.69 200 ALA A N 1
ATOM 1522 C CA . ALA A 1 200 ? -4.895 -5.307 -19.039 1.00 91.69 200 ALA A CA 1
ATOM 1523 C C . ALA A 1 200 ? -5.341 -5.433 -20.510 1.00 91.69 200 ALA A C 1
ATOM 1525 O O . ALA A 1 200 ? -5.495 -6.542 -21.012 1.00 91.69 200 ALA A O 1
ATOM 1526 N N . GLU A 1 201 ? -5.471 -4.312 -21.227 1.00 88.31 201 GLU A N 1
ATOM 1527 C CA . GLU A 1 201 ? -5.841 -4.291 -22.650 1.00 88.31 201 GLU A CA 1
ATOM 1528 C C . GLU A 1 201 ? -4.665 -4.576 -23.604 1.00 88.31 201 GLU A C 1
ATOM 1530 O O . GLU A 1 201 ? -4.860 -4.798 -24.801 1.00 88.31 201 GLU A O 1
ATOM 1535 N N . ARG A 1 202 ? -3.418 -4.582 -23.109 1.00 84.62 202 ARG A N 1
ATOM 1536 C CA . ARG A 1 202 ? -2.234 -4.837 -23.942 1.00 84.62 202 ARG A CA 1
ATOM 1537 C C . ARG A 1 202 ? -1.917 -6.329 -23.991 1.00 84.62 202 ARG A C 1
ATOM 1539 O O . ARG A 1 202 ? -1.464 -6.913 -23.013 1.00 84.62 202 ARG A O 1
ATOM 1546 N N . LEU A 1 203 ? -2.051 -6.922 -25.177 1.00 78.19 203 LEU A N 1
ATOM 1547 C CA . LEU A 1 203 ? -1.765 -8.344 -25.417 1.00 78.19 203 LEU A CA 1
ATOM 1548 C C . LEU A 1 203 ? -0.260 -8.681 -25.443 1.00 78.19 203 LEU A C 1
ATOM 1550 O O . LEU A 1 203 ? 0.133 -9.833 -25.255 1.00 78.19 203 LEU A O 1
ATOM 1554 N N . GLU A 1 204 ? 0.601 -7.692 -25.692 1.00 74.88 204 GLU A N 1
ATOM 1555 C CA . GLU A 1 204 ? 2.045 -7.897 -25.824 1.00 74.88 204 GLU A CA 1
ATOM 1556 C C . GLU A 1 204 ? 2.788 -7.836 -24.483 1.00 74.88 204 GLU A C 1
ATOM 1558 O O . GLU A 1 204 ? 2.517 -7.006 -23.613 1.00 74.88 204 GLU A O 1
ATOM 1563 N N . ARG A 1 205 ? 3.819 -8.679 -24.332 1.00 71.62 205 ARG A N 1
ATOM 1564 C CA . ARG A 1 205 ? 4.689 -8.652 -23.148 1.00 71.62 205 ARG A CA 1
ATOM 1565 C C . ARG A 1 205 ? 5.542 -7.382 -23.124 1.00 71.62 205 ARG A C 1
ATOM 1567 O O . ARG A 1 205 ? 6.195 -7.045 -24.110 1.00 71.62 205 ARG A O 1
ATOM 1574 N N . ARG A 1 206 ? 5.644 -6.740 -21.952 1.00 73.75 206 ARG A N 1
ATOM 1575 C CA . ARG A 1 206 ? 6.562 -5.607 -21.746 1.00 73.75 206 ARG A CA 1
ATOM 1576 C C . ARG A 1 206 ? 8.018 -6.001 -22.023 1.00 73.75 206 ARG A C 1
ATOM 1578 O O . ARG A 1 206 ? 8.487 -7.083 -21.658 1.00 73.75 206 ARG A O 1
ATOM 1585 N N . ASN A 1 207 ? 8.759 -5.057 -22.599 1.00 73.94 207 ASN A N 1
ATOM 1586 C CA . ASN A 1 207 ? 10.200 -5.179 -22.769 1.00 73.94 207 ASN A CA 1
ATOM 1587 C C . ASN A 1 207 ? 10.921 -5.261 -21.413 1.00 73.94 207 ASN A C 1
ATOM 1589 O O . ASN A 1 207 ? 10.601 -4.551 -20.460 1.00 73.94 207 ASN A O 1
ATOM 1593 N N . GLN A 1 208 ? 11.942 -6.112 -21.365 1.00 75.94 208 GLN A N 1
ATOM 1594 C CA . GLN A 1 208 ? 12.822 -6.295 -20.211 1.00 75.94 208 GLN A CA 1
ATOM 1595 C C . GLN A 1 208 ? 13.694 -5.045 -19.995 1.00 75.94 208 GLN A C 1
ATOM 1597 O O . GLN A 1 208 ? 14.220 -4.509 -20.981 1.00 75.94 208 GLN A O 1
ATOM 1602 N N . LYS A 1 209 ? 13.898 -4.583 -18.747 1.00 66.75 209 LYS A N 1
ATOM 1603 C CA . LYS A 1 209 ? 14.647 -3.329 -18.484 1.00 66.75 209 LYS A CA 1
ATOM 1604 C C . LYS A 1 209 ? 16.039 -3.342 -19.121 1.00 66.75 209 LYS A C 1
ATOM 1606 O O . LYS A 1 209 ? 16.451 -2.347 -19.715 1.00 66.75 209 LYS A O 1
ATOM 1611 N N . GLN A 1 210 ? 16.743 -4.473 -19.100 1.00 63.53 210 GLN A N 1
ATOM 1612 C CA . GLN A 1 210 ? 18.088 -4.558 -19.674 1.00 63.53 210 GLN A CA 1
ATOM 1613 C C . GLN A 1 210 ? 18.122 -4.361 -21.202 1.00 63.53 210 GLN A C 1
ATOM 1615 O O . GLN A 1 210 ? 19.115 -3.860 -21.737 1.00 63.53 210 GLN A O 1
ATOM 1620 N N . ARG A 1 211 ? 17.044 -4.695 -21.929 1.00 68.25 211 ARG A N 1
ATOM 1621 C CA . ARG A 1 211 ? 16.939 -4.395 -23.370 1.00 68.25 211 ARG A CA 1
ATOM 1622 C C . ARG A 1 211 ? 16.847 -2.890 -23.621 1.00 68.25 211 ARG A C 1
ATOM 1624 O O . ARG A 1 211 ? 17.483 -2.410 -24.556 1.00 68.25 211 ARG A O 1
ATOM 1631 N N . LEU A 1 212 ? 16.127 -2.155 -22.769 1.00 70.44 212 LEU A N 1
ATOM 1632 C CA . LEU A 1 212 ? 16.037 -0.693 -22.845 1.00 70.44 212 LEU A CA 1
ATOM 1633 C C . LEU A 1 212 ? 17.398 -0.041 -22.580 1.00 70.44 212 LEU A C 1
ATOM 1635 O O . LEU A 1 212 ? 17.826 0.797 -23.368 1.00 70.44 212 LEU A O 1
ATOM 1639 N N . VAL A 1 213 ? 18.128 -0.495 -21.554 1.00 73.19 213 VAL A N 1
ATOM 1640 C CA . VAL A 1 213 ? 19.488 -0.002 -21.256 1.00 73.19 213 VAL A CA 1
ATOM 1641 C C . VAL A 1 213 ? 20.428 -0.212 -22.448 1.00 73.19 213 VAL A C 1
ATOM 1643 O O . VAL A 1 213 ? 21.116 0.719 -22.864 1.00 73.19 213 VAL A O 1
ATOM 1646 N N . LYS A 1 214 ? 20.423 -1.406 -23.057 1.00 73.19 214 LYS A N 1
ATOM 1647 C CA . LYS A 1 214 ? 21.227 -1.694 -24.261 1.00 73.19 214 LYS A CA 1
ATOM 1648 C C . LYS A 1 214 ? 20.820 -0.821 -25.452 1.00 73.19 214 LYS A C 1
ATOM 1650 O O . LYS A 1 214 ? 21.687 -0.369 -26.200 1.00 73.19 214 LYS A O 1
ATOM 1655 N N . GLY A 1 215 ? 19.520 -0.582 -25.631 1.00 76.06 215 GLY A N 1
ATOM 1656 C CA . GLY A 1 215 ? 18.987 0.314 -26.659 1.00 76.06 215 GLY A CA 1
ATOM 1657 C C . GLY A 1 215 ? 19.483 1.747 -26.478 1.00 76.06 215 GLY A C 1
ATOM 1658 O O . GLY A 1 215 ? 20.048 2.318 -27.409 1.00 76.06 215 GLY A O 1
ATOM 1659 N N . PHE A 1 216 ? 19.373 2.281 -25.262 1.00 79.75 216 PHE A N 1
ATOM 1660 C CA . PHE A 1 216 ? 19.843 3.621 -24.918 1.00 79.75 216 PHE A CA 1
ATOM 1661 C C . PHE A 1 216 ? 21.357 3.768 -25.120 1.00 79.75 216 PHE A C 1
ATOM 1663 O O . PHE A 1 216 ? 21.806 4.684 -25.804 1.00 79.75 216 PHE A O 1
ATOM 1670 N N . GLN A 1 217 ? 22.154 2.801 -24.649 1.00 78.88 217 GLN A N 1
ATOM 1671 C CA . GLN A 1 217 ? 23.604 2.772 -24.879 1.00 78.88 217 GLN A 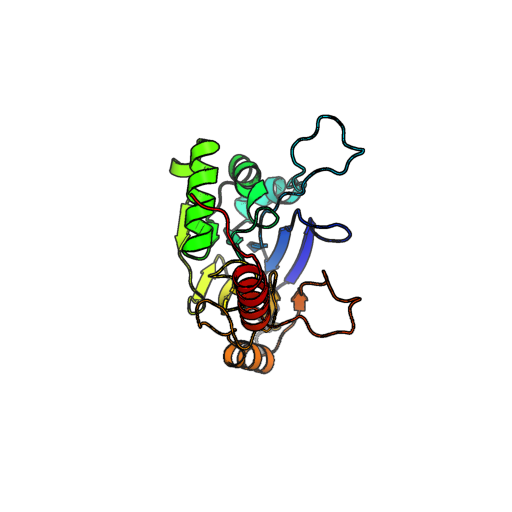CA 1
ATOM 1672 C C . GLN A 1 217 ? 23.967 2.742 -26.368 1.00 78.88 217 GLN A C 1
ATOM 1674 O O . GLN A 1 217 ? 24.948 3.359 -26.779 1.00 78.88 217 GLN A O 1
ATOM 1679 N N . LYS A 1 218 ? 23.196 2.027 -27.195 1.00 79.44 218 LYS A N 1
ATOM 1680 C CA . LYS A 1 218 ? 23.403 1.998 -28.649 1.00 79.44 218 LYS A CA 1
ATOM 1681 C C . LYS A 1 218 ? 23.115 3.359 -29.284 1.00 79.44 218 LYS A C 1
ATOM 1683 O O . LYS A 1 218 ? 23.834 3.735 -30.204 1.00 79.44 218 LYS A O 1
ATOM 1688 N N . CYS A 1 219 ? 22.100 4.081 -28.810 1.00 80.19 219 CYS A N 1
ATOM 1689 C CA . CYS A 1 219 ? 21.805 5.441 -29.262 1.00 80.19 219 CYS A CA 1
ATOM 1690 C C . CYS A 1 219 ? 22.913 6.420 -28.855 1.00 80.19 219 CYS A C 1
ATOM 1692 O O . CYS A 1 219 ? 23.431 7.117 -29.723 1.00 80.19 219 CYS A O 1
ATOM 1694 N N . LEU A 1 220 ? 23.360 6.387 -27.595 1.00 81.00 220 LEU A N 1
ATOM 1695 C CA . LEU A 1 220 ? 24.467 7.224 -27.115 1.00 81.00 220 LEU A CA 1
ATOM 1696 C C . LEU A 1 220 ? 25.762 6.977 -27.898 1.00 81.00 220 LEU A C 1
ATOM 1698 O O . LEU A 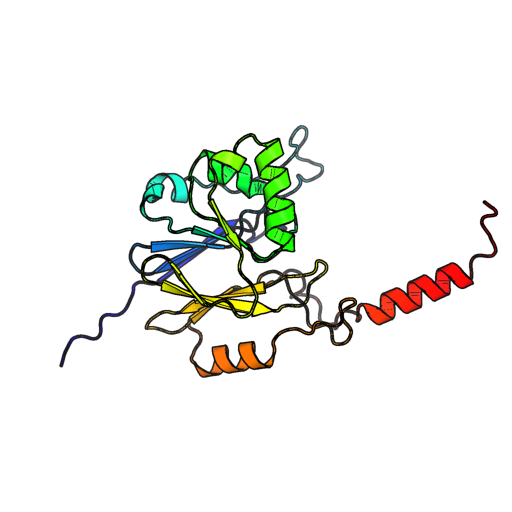1 220 ? 26.410 7.916 -28.337 1.00 81.00 220 LEU A O 1
ATOM 1702 N N . LYS A 1 221 ? 26.109 5.712 -28.168 1.00 77.94 221 LYS A N 1
ATOM 1703 C CA . LYS A 1 221 ? 27.290 5.367 -28.983 1.00 77.94 221 LYS A CA 1
ATOM 1704 C C . LYS A 1 221 ? 27.195 5.830 -30.441 1.00 77.94 221 LYS A C 1
ATOM 1706 O O . LYS A 1 221 ? 28.218 5.918 -31.112 1.00 77.94 221 LYS A O 1
ATOM 1711 N N . LYS A 1 222 ? 25.983 6.056 -30.958 1.00 78.62 222 LYS A N 1
ATOM 1712 C CA . LYS A 1 222 ? 25.752 6.558 -32.321 1.00 78.62 222 LYS A CA 1
ATOM 1713 C C . LYS A 1 222 ? 25.796 8.081 -32.405 1.00 78.62 222 LYS A C 1
ATOM 1715 O O . LYS A 1 222 ? 25.994 8.597 -33.503 1.00 78.62 222 LYS A O 1
ATOM 1720 N N . GLN A 1 223 ? 25.626 8.789 -31.291 1.00 72.50 223 GLN A N 1
ATOM 1721 C CA . GLN A 1 223 ? 25.859 10.225 -31.250 1.00 72.50 223 GLN A CA 1
ATOM 1722 C C . GLN A 1 223 ? 27.368 10.484 -31.269 1.00 72.50 223 GLN A C 1
ATOM 1724 O O . GLN A 1 223 ? 28.097 10.159 -30.335 1.00 72.50 223 GLN A O 1
ATOM 1729 N N . LYS A 1 224 ? 27.851 11.055 -32.375 1.00 60.97 224 LYS A N 1
ATOM 1730 C CA . LYS A 1 224 ? 29.192 11.633 -32.443 1.00 60.97 224 LYS A CA 1
ATOM 1731 C C . LYS A 1 224 ? 29.165 12.988 -31.729 1.00 60.97 224 LYS A C 1
ATOM 1733 O O . LYS A 1 224 ? 28.863 13.981 -32.371 1.00 60.97 224 LYS A O 1
ATOM 1738 N N . GLY A 1 225 ? 29.499 12.979 -30.439 1.00 62.03 225 GLY A N 1
ATOM 1739 C CA . GLY A 1 225 ? 29.931 14.141 -29.655 1.00 62.03 225 GLY A CA 1
ATOM 1740 C C . GLY A 1 225 ? 28.850 15.154 -29.265 1.00 62.03 225 GLY A C 1
ATOM 1741 O O . GLY A 1 225 ? 28.242 15.787 -30.117 1.00 62.03 225 GLY A O 1
ATOM 1742 N N . GLU A 1 226 ? 28.733 15.404 -27.964 1.00 59.19 226 GLU A N 1
ATOM 1743 C CA . GLU A 1 226 ? 28.793 16.780 -27.475 1.00 59.19 226 GLU A CA 1
ATOM 1744 C C . GLU A 1 226 ? 30.158 16.911 -26.800 1.00 59.19 226 GLU A C 1
ATOM 1746 O O . GLU A 1 226 ? 30.472 16.184 -25.855 1.00 59.19 226 GLU A O 1
ATOM 1751 N N . SER A 1 227 ? 31.023 17.741 -27.377 1.00 54.56 227 SER A N 1
ATOM 1752 C CA . SER A 1 227 ? 32.240 18.183 -26.709 1.00 54.56 227 SER A CA 1
ATOM 1753 C C . SER A 1 227 ? 31.796 18.992 -25.490 1.00 54.56 227 SER A C 1
ATOM 1755 O O . SER A 1 227 ? 31.157 20.027 -25.675 1.00 54.56 227 SER A O 1
ATOM 1757 N N . LEU A 1 228 ? 32.073 18.500 -24.279 1.00 46.66 228 LEU A N 1
ATOM 1758 C CA . LEU A 1 228 ? 32.071 19.346 -23.081 1.00 46.66 228 LEU A CA 1
ATOM 1759 C C . LEU A 1 228 ? 33.123 20.452 -23.223 1.00 46.66 228 LEU A C 1
ATOM 1761 O O . LEU A 1 228 ? 34.202 20.154 -23.792 1.00 46.66 228 LEU A O 1
#

Radius of gyration: 19.48 Å; Cα contacts (8 Å, |Δi|>4): 442; chains: 1; bounding box: 52×55×51 Å

Sequence (228 aa):
MSKEYIEKVRVFALGGVGEIGKNMYVVEVNDDILVVDAGLMFPDDDMLGVDIVIPDVSYLVENAERVQGIFLTHGHEDHIGGLSYVLKKVNVPVYGTKLTLGLVEEKLKEAGIFRHTTLHLIDANSRLTVGSTQVSFFRTNHSIPDSVGICFETSQGAVVHTGDFKFDQTPVDGKQADIGKMAAIGERGVLCLLSDSTNAERLERRNQKQRLVKGFQKCLKKQKGESL

Organism: NCBI:txid1236970

Foldseek 3Di:
DPPDDFWDWDKDFLDDPPDHFLGWIWIDTRLAIEIEFWAWDADDPPPPPDGIHHGDCVVCLVSLVRYQEYEFQDQDRSGHVRVLVVCVRRAHEYEFAPRNVVNNLVVCVVSVCNVVHHYDHDAQQDWDQGPNWIKHWWDFDDPDPRGIKIWTQGPQAIATEGPDHAAAPCHPVNDGTPVVVVVVSVVRHHPHYHYDCVCVVPPDHDDHVVVVVVVVVVVVVPDDDDDD

Secondary structure (DSSP, 8-state):
--------EEEEEEESSSSSS--EEEEEETTEEEEE----BPPPTTSTT---B----HHHHHTGGGEEEEE-S-S-HHHHTTHHHHHTTS---EEE-HHHHHHHHHHHHHTT-GGG--EEE--TT-EEEETTEEEEEEE-B-SSSS-EEEEEE-TT-EEEE--S-B--SS-TTS----HHHHHHHHHH-EEEEE---TTTT--SPPPPHHHHHHHHHHHHHHS-----

Mean predicted aligned error: 5.78 Å

Nearest PDB structures (foldseek):
  6k6w-assembly2_B  TM=9.645E-01  e=1.092E-25  Staphylococcus epidermidis ATCC 12228
  3zq4-assembly1_D  TM=9.819E-01  e=7.742E-24  Bacillus subtilis subsp. subtilis str. 168
  3zq4-assembly1_A  TM=9.819E-01  e=9.293E-24  Bacillus subtilis subsp. subtilis str. 168
  3zq4-assembly1_C  TM=9.818E-01  e=1.050E-23  Bacillus subtilis subsp. subtilis str. 168
  6k6s-assembly1_B  TM=9.722E-01  e=6.069E-24  Staphylococcus epidermidis ATCC 12228

Solvent-accessible surface area (backbone atoms only — not comparable to full-atom values): 12744 Å² total; per-residue (Å²): 130,81,80,80,83,75,71,52,74,46,77,52,70,56,29,45,76,99,57,80,38,14,24,21,36,38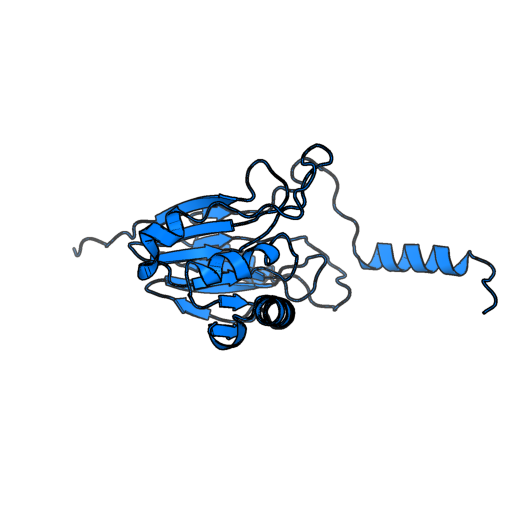,43,29,54,61,76,35,32,40,31,40,34,28,5,19,22,75,60,58,96,84,45,78,92,55,80,66,43,61,53,74,54,64,71,52,54,80,40,43,95,33,45,58,29,39,38,40,33,37,64,50,50,36,28,46,58,24,36,62,66,47,42,75,70,43,79,48,41,34,36,22,22,71,63,25,44,55,56,47,47,54,51,22,51,77,67,73,45,42,94,79,55,50,78,43,84,43,53,49,82,42,72,47,74,54,78,94,36,42,38,35,38,34,38,37,25,52,96,58,77,69,22,26,19,43,36,40,50,48,91,79,25,24,40,32,37,42,42,72,66,52,93,40,95,44,38,91,87,71,61,62,47,40,61,69,58,53,50,54,49,55,75,72,35,64,62,41,79,49,68,72,59,95,57,71,88,54,90,69,81,78,82,43,59,53,58,52,54,54,48,51,52,53,51,56,74,66,54,83,72,82,83,128